Protein AF-0000000079470982 (afdb_homodimer)

pLDDT: mean 96.16, std 6.76, range [47.12, 98.94]

Organism: NCBI:txid2803784

Radius of gyration: 18.19 Å; Cα contacts (8 Å, |Δi|>4): 580; chains: 2; bounding box: 45×49×36 Å

Structure (mmCIF, N/CA/C/O backbone):
data_AF-0000000079470982-model_v1
#
loop_
_entity.id
_entity.type
_entity.pdbx_description
1 polymer 'Nuclear transport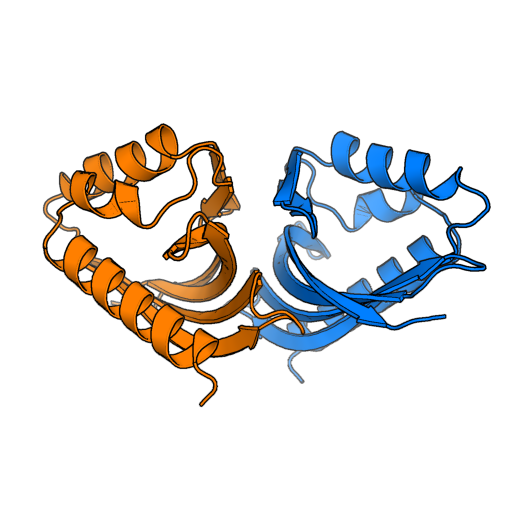 factor 2 family protein'
#
loop_
_atom_site.group_PDB
_atom_site.id
_atom_site.type_symbol
_atom_site.label_atom_id
_atom_site.label_alt_id
_atom_site.label_comp_id
_atom_site.label_asym_id
_atom_site.label_entity_id
_atom_site.label_seq_id
_atom_site.pdbx_PDB_ins_code
_atom_site.Cartn_x
_atom_site.Cartn_y
_atom_site.Cartn_z
_atom_site.occupancy
_atom_site.B_iso_or_equiv
_atom_site.auth_seq_id
_atom_site.auth_comp_id
_atom_site.auth_asym_id
_atom_site.auth_atom_id
_atom_site.pdbx_PDB_model_num
ATOM 1 N N . MET A 1 1 ? -12.242 -14.414 14.797 1 87.81 1 MET A N 1
ATOM 2 C CA . MET A 1 1 ? -12.164 -13.727 13.516 1 87.81 1 MET A CA 1
ATOM 3 C C . MET A 1 1 ? -13.516 -13.125 13.141 1 87.81 1 MET A C 1
ATOM 5 O O . MET A 1 1 ? -14.555 -13.758 13.32 1 87.81 1 MET A O 1
ATOM 9 N N . THR A 1 2 ? -13.531 -11.867 12.609 1 90.31 2 THR A N 1
ATOM 10 C CA . THR A 1 2 ? -14.758 -11.234 12.141 1 90.31 2 THR A CA 1
ATOM 11 C C . THR A 1 2 ? -15.211 -11.859 10.828 1 90.31 2 THR A C 1
ATOM 13 O O . THR A 1 2 ? -14.43 -12.508 10.133 1 90.31 2 THR A O 1
ATOM 16 N N . PRO A 1 3 ? -16.516 -11.742 10.523 1 93.56 3 PRO A N 1
ATOM 17 C CA . PRO A 1 3 ? -16.984 -12.242 9.227 1 93.56 3 PRO A CA 1
ATOM 18 C C . PRO A 1 3 ? -16.203 -11.672 8.055 1 93.56 3 PRO A C 1
ATOM 20 O O . PRO A 1 3 ? -15.891 -12.391 7.102 1 93.56 3 PRO A O 1
ATOM 23 N N . ALA A 1 4 ? -15.898 -10.414 8.109 1 95.62 4 ALA A N 1
ATOM 24 C CA . ALA A 1 4 ? -15.109 -9.781 7.051 1 95.62 4 ALA A CA 1
ATOM 25 C C . ALA A 1 4 ? -13.742 -10.445 6.922 1 95.62 4 ALA A C 1
ATOM 27 O O . ALA A 1 4 ? -13.289 -10.75 5.816 1 95.62 4 ALA A O 1
ATOM 28 N N . GLU A 1 5 ? -13.039 -10.625 8.055 1 96.44 5 GLU A N 1
ATOM 29 C CA . GLU A 1 5 ? -11.727 -11.258 8.047 1 96.44 5 GLU A CA 1
ATOM 30 C C . GLU A 1 5 ? -11.789 -12.648 7.43 1 96.44 5 GLU A C 1
ATOM 32 O O . GLU A 1 5 ? -10.953 -13.008 6.598 1 96.44 5 GLU A O 1
ATOM 37 N N . THR A 1 6 ? -12.781 -13.43 7.82 1 97.12 6 THR A N 1
ATOM 38 C CA . THR A 1 6 ? -12.938 -14.781 7.297 1 97.12 6 THR A CA 1
ATOM 39 C C . THR A 1 6 ? -13.141 -14.75 5.785 1 97.12 6 THR A C 1
ATOM 41 O O . THR A 1 6 ? -12.5 -15.508 5.051 1 97.12 6 THR A O 1
ATOM 44 N N . ALA A 1 7 ? -14.016 -13.906 5.352 1 97.81 7 ALA A N 1
ATOM 45 C CA . ALA A 1 7 ? -14.328 -13.812 3.928 1 97.81 7 ALA A CA 1
ATOM 46 C C . ALA A 1 7 ? -13.109 -13.383 3.121 1 97.81 7 ALA A C 1
ATOM 48 O O . ALA A 1 7 ? -12.836 -13.938 2.057 1 97.81 7 ALA A O 1
ATOM 49 N N . ILE A 1 8 ? -12.375 -12.422 3.596 1 98.5 8 ILE A N 1
ATOM 50 C CA . ILE A 1 8 ? -11.227 -11.867 2.885 1 98.5 8 ILE A CA 1
ATOM 51 C C . ILE A 1 8 ? -10.102 -12.898 2.836 1 98.5 8 ILE A C 1
ATOM 53 O O . ILE A 1 8 ? -9.461 -13.086 1.798 1 98.5 8 ILE A O 1
ATOM 57 N N . ARG A 1 9 ? -9.859 -13.594 3.93 1 98.56 9 ARG A N 1
ATOM 58 C CA . ARG A 1 9 ? -8.867 -14.664 3.93 1 98.56 9 ARG A CA 1
ATOM 59 C C . ARG A 1 9 ? -9.227 -15.742 2.918 1 98.56 9 ARG A C 1
ATOM 61 O O . ARG A 1 9 ? -8.352 -16.266 2.23 1 98.56 9 ARG A O 1
ATOM 68 N N . ALA A 1 10 ? -10.477 -16.062 2.834 1 98.5 10 ALA A N 1
ATOM 69 C CA . ALA A 1 10 ? -10.93 -17.062 1.868 1 98.5 10 ALA A CA 1
ATOM 70 C C . ALA A 1 10 ? -10.703 -16.578 0.437 1 98.5 10 ALA A C 1
ATOM 72 O O . ALA A 1 10 ? -10.258 -17.344 -0.419 1 98.5 10 ALA A O 1
ATOM 73 N N . ARG A 1 11 ? -11.031 -15.367 0.179 1 98.75 11 ARG A N 1
ATOM 74 C CA . ARG A 1 11 ? -10.844 -14.82 -1.163 1 98.75 11 ARG A CA 1
ATOM 75 C C . ARG A 1 11 ? -9.359 -14.758 -1.526 1 98.75 11 ARG A C 1
ATOM 77 O O . ARG A 1 11 ? -8.984 -15.07 -2.658 1 98.75 11 ARG A O 1
ATOM 84 N N . ARG A 1 12 ? -8.547 -14.375 -0.574 1 98.88 12 ARG A N 1
ATOM 85 C CA . ARG A 1 12 ? -7.105 -14.367 -0.818 1 98.88 12 ARG A CA 1
ATOM 86 C C . ARG A 1 12 ? -6.602 -15.773 -1.133 1 98.88 12 ARG A C 1
ATOM 88 O O . ARG A 1 12 ? -5.797 -15.961 -2.047 1 98.88 12 ARG A O 1
ATOM 95 N N . LYS A 1 13 ? -7.051 -16.734 -0.352 1 98.69 13 LYS A N 1
ATOM 96 C CA . LYS A 1 13 ? -6.68 -18.109 -0.619 1 98.69 13 LYS A CA 1
ATOM 97 C C . LYS A 1 13 ? -7.07 -18.516 -2.037 1 98.69 13 LYS A C 1
ATOM 99 O O . LYS A 1 13 ? -6.305 -19.203 -2.727 1 98.69 13 LYS A O 1
ATOM 104 N N . LEU A 1 14 ? -8.219 -18.109 -2.459 1 98.75 14 LEU A N 1
ATOM 105 C CA . LEU A 1 14 ? -8.703 -18.453 -3.789 1 98.75 14 LEU A CA 1
ATOM 106 C C . LEU A 1 14 ? -7.863 -17.781 -4.867 1 98.75 14 LEU A C 1
ATOM 108 O O . LEU A 1 14 ? -7.52 -18.406 -5.875 1 98.75 14 LEU A O 1
ATOM 112 N N . THR A 1 15 ? -7.531 -16.516 -4.707 1 98.88 15 THR A N 1
ATOM 113 C CA . THR A 1 15 ? -6.703 -15.852 -5.707 1 98.88 15 THR A CA 1
ATOM 114 C C . THR A 1 15 ? -5.316 -16.484 -5.77 1 98.88 15 THR A C 1
ATOM 116 O O . THR A 1 15 ? -4.727 -16.609 -6.848 1 98.88 15 THR A O 1
ATOM 119 N N . ASN A 1 16 ? -4.77 -16.906 -4.617 1 98.88 16 ASN A N 1
ATOM 120 C CA . ASN A 1 16 ? -3.523 -17.656 -4.617 1 98.88 16 ASN A CA 1
ATOM 121 C C . ASN A 1 16 ? -3.643 -18.922 -5.465 1 98.88 16 ASN A C 1
ATOM 123 O O . ASN A 1 16 ? -2.748 -19.234 -6.258 1 98.88 16 ASN A O 1
ATOM 127 N N . LYS A 1 17 ? -4.727 -19.641 -5.285 1 98.88 17 LYS A N 1
ATOM 128 C CA . LYS A 1 17 ? -4.949 -20.875 -6.027 1 98.88 17 LYS A CA 1
ATOM 129 C C . LYS A 1 17 ? -5.043 -20.609 -7.527 1 98.88 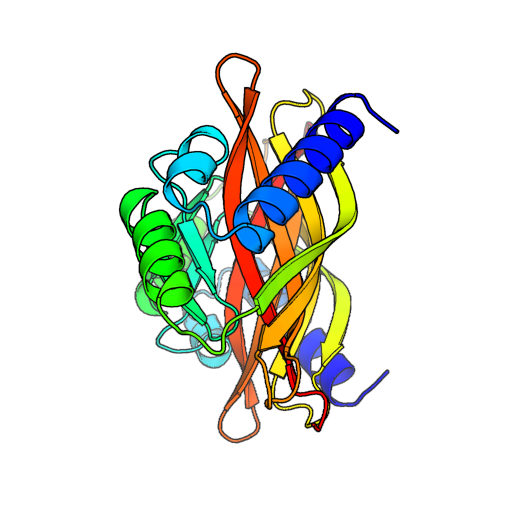17 LYS A C 1
ATOM 131 O O . LYS A 1 17 ? -4.469 -21.344 -8.328 1 98.88 17 LYS A O 1
ATOM 136 N N . LEU A 1 18 ? -5.793 -19.562 -7.906 1 98.88 18 LEU A N 1
ATOM 137 C CA . LEU A 1 18 ? -5.957 -19.219 -9.312 1 98.88 18 LEU A CA 1
ATOM 138 C C . LEU A 1 18 ? -4.621 -18.828 -9.93 1 98.88 18 LEU A C 1
ATOM 140 O O . LEU A 1 18 ? -4.355 -19.125 -11.102 1 98.88 18 LEU A O 1
ATOM 144 N N . ILE A 1 19 ? -3.752 -18.172 -9.219 1 98.81 19 ILE A N 1
ATOM 145 C CA . ILE A 1 19 ? -2.432 -17.766 -9.703 1 98.81 19 ILE A CA 1
ATOM 146 C C . ILE A 1 19 ? -1.547 -19 -9.852 1 98.81 19 ILE A C 1
ATOM 148 O O . ILE A 1 19 ? -0.83 -19.141 -10.844 1 98.81 19 ILE A O 1
ATOM 152 N N . ALA A 1 20 ? -1.603 -19.891 -8.891 1 98.5 20 ALA A N 1
ATOM 153 C CA . ALA A 1 20 ? -0.821 -21.109 -8.945 1 98.5 20 ALA A CA 1
ATOM 154 C C . ALA A 1 20 ? -1.203 -21.953 -10.164 1 98.5 20 ALA A C 1
ATOM 156 O O . ALA A 1 20 ? -0.36 -22.641 -10.742 1 98.5 20 ALA A O 1
ATOM 157 N N . SER A 1 21 ? -2.471 -21.859 -10.539 1 98.38 21 SER A N 1
ATOM 158 C CA . SER A 1 21 ? -2.957 -22.609 -11.688 1 98.38 21 SER A CA 1
ATOM 159 C C . SER A 1 21 ? -2.844 -21.797 -12.969 1 98.38 21 SER A C 1
ATOM 161 O O . SER A 1 21 ? -3.254 -22.25 -14.039 1 98.38 21 SER A O 1
ATOM 163 N N . HIS A 1 22 ? -2.354 -20.609 -12.883 1 98.56 22 HIS A N 1
ATOM 164 C CA . HIS A 1 22 ? -2.092 -19.703 -14 1 98.56 22 HIS A CA 1
ATOM 165 C C . HIS A 1 22 ? -3.377 -19.375 -14.75 1 98.56 22 HIS A C 1
ATOM 167 O O . HIS A 1 22 ? -3.41 -19.406 -15.984 1 98.56 22 HIS A O 1
ATOM 173 N N . GLU A 1 23 ? -4.453 -19.094 -14 1 98.38 23 GLU A N 1
ATOM 174 C CA . GLU A 1 23 ? -5.766 -18.75 -14.539 1 98.38 23 GLU A CA 1
ATOM 175 C C . GLU A 1 23 ? -6.051 -17.25 -14.398 1 98.38 23 GLU A C 1
ATOM 177 O O . GLU A 1 23 ? -6.977 -16.859 -13.695 1 98.38 23 GLU A O 1
ATOM 182 N N . ALA A 1 24 ? -5.406 -16.469 -15.242 1 98.5 24 ALA A N 1
ATOM 183 C CA . ALA A 1 24 ? -5.418 -15.016 -15.109 1 98.5 24 ALA A CA 1
ATOM 184 C C . ALA A 1 24 ? -6.836 -14.461 -15.258 1 98.5 24 ALA A C 1
ATOM 186 O O . ALA A 1 24 ? -7.266 -13.633 -14.453 1 98.5 24 ALA A O 1
ATOM 187 N N . ALA A 1 25 ? -7.594 -14.922 -16.203 1 98.38 25 ALA A N 1
ATOM 188 C CA . ALA A 1 25 ? -8.922 -14.398 -16.5 1 98.38 25 ALA A CA 1
ATOM 189 C C . ALA A 1 25 ? -9.875 -14.617 -15.328 1 98.38 25 ALA A C 1
ATOM 191 O O . ALA A 1 25 ? -10.781 -13.82 -15.102 1 98.38 25 ALA A O 1
ATOM 192 N N . ARG A 1 26 ? -9.664 -15.617 -14.562 1 98.69 26 ARG A N 1
ATOM 193 C CA . ARG A 1 26 ? -10.555 -15.984 -13.461 1 98.69 26 ARG A CA 1
ATOM 194 C C . ARG A 1 26 ? -10.312 -15.102 -12.242 1 98.69 26 ARG A C 1
ATOM 196 O O . ARG A 1 26 ? -11.062 -15.164 -11.266 1 98.69 26 ARG A O 1
ATOM 203 N N . LEU A 1 27 ? -9.32 -14.289 -12.328 1 98.81 27 LEU A N 1
ATOM 204 C CA . LEU A 1 27 ? -9.055 -13.359 -11.242 1 98.81 27 LEU A CA 1
ATOM 205 C C . LEU A 1 27 ? -10.008 -12.164 -11.297 1 98.81 27 LEU A C 1
ATOM 207 O O . LEU A 1 27 ? -10.156 -11.43 -10.32 1 98.81 27 LEU A O 1
ATOM 211 N N . ARG A 1 28 ? -10.633 -11.969 -12.414 1 98.75 28 ARG A N 1
ATOM 212 C CA . ARG A 1 28 ? -11.391 -10.75 -12.695 1 98.75 28 ARG A CA 1
ATOM 213 C C . ARG A 1 28 ? -12.414 -10.484 -11.602 1 98.75 28 ARG A C 1
ATOM 215 O O . ARG A 1 28 ? -12.516 -9.359 -11.102 1 98.75 28 ARG A O 1
ATOM 222 N N . PRO A 1 29 ? -13.188 -11.492 -11.078 1 98.25 29 PRO A N 1
ATOM 223 C CA . PRO A 1 29 ? -14.234 -11.211 -10.086 1 98.25 29 PRO A CA 1
ATOM 224 C C . PRO A 1 29 ? -13.664 -10.766 -8.742 1 98.25 29 PRO A C 1
ATOM 226 O O . PRO A 1 29 ? -14.414 -10.305 -7.875 1 98.25 29 PRO A O 1
ATOM 229 N N . PHE A 1 30 ? -12.438 -10.875 -8.555 1 98.75 30 PHE A N 1
ATOM 230 C CA . PHE A 1 30 ? -11.812 -10.547 -7.273 1 98.75 30 PHE A CA 1
ATOM 231 C C . PHE A 1 30 ? -11.234 -9.133 -7.301 1 98.75 30 PHE A C 1
ATOM 233 O O . PHE A 1 30 ? -10.805 -8.617 -6.266 1 98.75 30 PHE A O 1
ATOM 240 N N . LEU A 1 31 ? -11.211 -8.5 -8.477 1 98.81 31 LEU A N 1
ATOM 241 C CA . LEU A 1 31 ? -10.555 -7.215 -8.68 1 98.81 31 LEU A CA 1
ATOM 242 C C . LEU A 1 31 ? -11.562 -6.137 -9.055 1 98.81 31 LEU A C 1
ATOM 244 O O . LEU A 1 31 ? -12.414 -6.348 -9.922 1 98.81 31 LEU A O 1
ATOM 248 N N . ALA A 1 32 ? -11.516 -5.004 -8.344 1 98.62 32 ALA A N 1
ATOM 249 C CA . ALA A 1 32 ? -12.328 -3.865 -8.773 1 98.62 32 ALA A CA 1
ATOM 250 C C . ALA A 1 32 ? -11.953 -3.418 -10.18 1 98.62 32 ALA A C 1
ATOM 252 O O . ALA A 1 32 ? -10.781 -3.439 -10.555 1 98.62 32 ALA A O 1
ATOM 253 N N . PRO A 1 33 ? -12.938 -2.91 -10.992 1 98.12 33 PRO A N 1
ATOM 254 C CA . PRO A 1 33 ? -12.633 -2.479 -12.359 1 98.12 33 PRO A CA 1
ATOM 255 C C . PRO A 1 33 ? -11.586 -1.369 -12.406 1 98.12 33 PRO A C 1
ATOM 257 O O . PRO A 1 33 ? -10.805 -1.296 -13.359 1 98.12 33 PRO A O 1
ATOM 260 N N . ASP A 1 34 ? -11.555 -0.529 -11.414 1 98.25 34 ASP A N 1
ATOM 261 C CA . ASP A 1 34 ? -10.641 0.608 -11.383 1 98.25 34 ASP A CA 1
ATOM 262 C C . ASP A 1 34 ? -9.492 0.363 -10.398 1 98.25 34 ASP A C 1
ATOM 264 O O . ASP A 1 34 ? -8.969 1.305 -9.812 1 98.25 34 ASP A O 1
ATOM 268 N N . ILE A 1 35 ? -9.109 -0.847 -10.133 1 98.75 35 ILE A N 1
ATOM 269 C CA . ILE A 1 35 ? -8.047 -1.222 -9.203 1 98.75 35 ILE A CA 1
ATOM 270 C C . ILE A 1 35 ? -6.77 -0.462 -9.547 1 98.75 35 ILE A C 1
ATOM 272 O O . ILE A 1 35 ? -6.449 -0.272 -10.719 1 98.75 35 ILE A O 1
ATOM 276 N N . ASN A 1 36 ? -6.055 0.005 -8.562 1 98.88 36 ASN A N 1
ATOM 277 C CA . ASN A 1 36 ? -4.676 0.473 -8.648 1 98.88 36 ASN A CA 1
ATOM 278 C C . ASN A 1 36 ? -3.717 -0.475 -7.938 1 98.88 36 ASN A C 1
ATOM 280 O O . ASN A 1 36 ? -3.916 -0.804 -6.766 1 98.88 36 ASN A O 1
ATOM 284 N N . LEU A 1 37 ? -2.756 -0.926 -8.633 1 98.88 37 LEU A N 1
ATOM 285 C CA . LEU A 1 37 ? -1.788 -1.854 -8.062 1 98.88 37 LEU A CA 1
ATOM 286 C C . LEU A 1 37 ? -0.362 -1.362 -8.289 1 98.88 37 LEU A C 1
ATOM 288 O O . LEU A 1 37 ? 0.012 -1.027 -9.414 1 98.88 37 LEU A O 1
ATOM 292 N N . ILE A 1 38 ? 0.399 -1.253 -7.227 1 98.94 38 ILE A N 1
ATOM 293 C CA . ILE A 1 38 ? 1.829 -0.968 -7.285 1 98.94 38 ILE A CA 1
ATOM 294 C C . ILE A 1 38 ? 2.621 -2.238 -6.988 1 98.94 38 ILE A C 1
ATOM 296 O O . ILE A 1 38 ? 2.518 -2.803 -5.895 1 98.94 38 ILE A O 1
ATOM 300 N N . ALA A 1 39 ? 3.4 -2.637 -7.949 1 98.25 39 ALA A N 1
ATOM 301 C CA . ALA A 1 39 ? 4.121 -3.902 -7.848 1 98.25 39 ALA A CA 1
ATOM 302 C C . ALA A 1 39 ? 5.379 -3.75 -6.996 1 98.25 39 ALA A C 1
ATOM 304 O O . ALA A 1 39 ? 5.707 -2.646 -6.555 1 98.25 39 ALA A O 1
ATOM 305 N N . GLY A 1 40 ? 6.027 -4.859 -6.723 1 96.88 40 GLY A N 1
ATOM 306 C CA . GLY A 1 40 ? 7.148 -4.934 -5.801 1 96.88 40 GLY A CA 1
ATOM 307 C C . GLY A 1 40 ? 8.305 -4.031 -6.191 1 96.88 40 GLY A C 1
ATOM 308 O O . GLY A 1 40 ? 9.062 -3.574 -5.336 1 96.88 40 GLY A O 1
ATOM 309 N N . ASP A 1 41 ? 8.391 -3.807 -7.488 1 94.62 41 ASP A N 1
ATOM 310 C CA . ASP A 1 41 ? 9.492 -2.992 -7.988 1 94.62 41 ASP A CA 1
ATOM 311 C C . ASP A 1 41 ? 9.07 -1.533 -8.148 1 94.62 41 ASP A C 1
ATOM 313 O O . ASP A 1 41 ? 9.836 -0.715 -8.672 1 94.62 41 ASP A O 1
ATOM 317 N N . GLY A 1 42 ? 7.898 -1.252 -7.781 1 96.56 42 GLY A N 1
ATOM 318 C CA . GLY A 1 42 ? 7.43 0.124 -7.828 1 96.56 42 GLY A CA 1
ATOM 319 C C . GLY A 1 42 ? 6.629 0.439 -9.078 1 96.56 42 GLY A C 1
ATOM 320 O O . GLY A 1 42 ? 6.086 1.538 -9.211 1 96.56 42 GLY A O 1
ATOM 321 N N . SER A 1 43 ? 6.535 -0.493 -10.008 1 97.44 43 SER A N 1
ATOM 322 C CA . SER A 1 43 ? 5.766 -0.234 -11.219 1 97.44 43 SER A CA 1
ATOM 323 C C . SER A 1 43 ? 4.273 -0.152 -10.922 1 97.44 43 SER A C 1
ATOM 325 O O . SER A 1 43 ? 3.783 -0.805 -10 1 97.44 43 SER A O 1
ATOM 327 N N . LEU A 1 44 ? 3.621 0.631 -11.734 1 98.62 44 LEU A N 1
ATOM 328 C CA . LEU A 1 44 ? 2.209 0.924 -11.516 1 98.62 44 LEU A CA 1
ATOM 329 C C . LEU A 1 44 ? 1.345 0.244 -12.578 1 98.62 44 LEU A C 1
ATOM 331 O O . LEU A 1 44 ? 1.684 0.256 -13.758 1 98.62 44 LEU A O 1
ATOM 335 N N . MET A 1 45 ? 0.278 -0.425 -12.141 1 98.81 45 MET A N 1
ATOM 336 C CA . MET A 1 45 ? -0.792 -0.935 -12.992 1 98.81 45 MET A CA 1
ATOM 337 C C . MET A 1 45 ? -2.123 -0.278 -12.641 1 98.81 45 MET A C 1
ATOM 339 O O . MET A 1 45 ? -2.543 -0.289 -11.484 1 98.81 45 MET A O 1
ATOM 343 N N . VAL A 1 46 ? -2.754 0.215 -13.695 1 98.75 46 VAL A N 1
ATOM 344 C CA . VAL A 1 46 ? -4.012 0.925 -13.492 1 98.75 46 VAL A CA 1
ATOM 345 C C . VAL A 1 46 ? -5.141 0.19 -14.203 1 98.75 46 VAL A C 1
ATOM 347 O O . VAL A 1 46 ? -5.086 -0.018 -15.422 1 98.75 46 VAL A O 1
ATOM 350 N N . GLY A 1 47 ? -6.141 -0.191 -13.461 1 98.75 47 GLY A N 1
ATOM 351 C CA . GLY A 1 47 ? -7.309 -0.838 -14.039 1 98.75 47 GLY A CA 1
ATOM 352 C C . GLY A 1 47 ? -7.168 -2.346 -14.141 1 98.75 47 GLY A C 1
ATOM 353 O O . GLY A 1 47 ? -6.055 -2.863 -14.266 1 98.75 47 GLY A O 1
ATOM 354 N N . VAL A 1 48 ? -8.32 -2.994 -14.156 1 98.75 48 VAL A N 1
ATOM 355 C CA . VAL A 1 48 ? -8.375 -4.449 -14.07 1 98.75 48 VAL A CA 1
ATOM 356 C C . VAL A 1 48 ? -7.738 -5.066 -15.312 1 98.75 48 VAL A C 1
ATOM 358 O O . VAL A 1 48 ? -7.082 -6.109 -15.234 1 98.75 48 VAL A O 1
ATOM 361 N N . GLU A 1 49 ? -7.898 -4.469 -16.484 1 98.81 49 GLU A N 1
ATOM 362 C CA . GLU A 1 49 ? -7.316 -5.023 -17.703 1 98.81 49 GLU A CA 1
ATOM 363 C C . GLU A 1 49 ? -5.793 -5.035 -17.641 1 98.81 49 GLU A C 1
ATOM 365 O O . GLU A 1 49 ? -5.152 -5.977 -18.109 1 98.81 49 GLU A O 1
ATOM 370 N N . SER A 1 50 ? -5.242 -3.977 -17.047 1 98.81 50 SER A N 1
ATOM 371 C CA . SER A 1 50 ? -3.795 -3.902 -16.875 1 98.81 50 SER A CA 1
ATOM 372 C C . SER A 1 50 ? -3.285 -5.008 -15.961 1 98.81 50 SER A C 1
ATOM 374 O O . SER A 1 50 ? -2.289 -5.668 -16.266 1 98.81 50 SER A O 1
ATOM 376 N N . VAL A 1 51 ? -3.963 -5.266 -14.828 1 98.81 51 VAL A N 1
ATOM 377 C CA . VAL A 1 51 ? -3.561 -6.27 -13.852 1 98.81 51 VAL A CA 1
ATOM 378 C C . VAL A 1 51 ? -3.695 -7.664 -14.453 1 98.81 51 VAL A C 1
ATOM 380 O O . VAL A 1 51 ? -2.76 -8.469 -14.398 1 98.81 51 VAL A O 1
ATOM 383 N N . LEU A 1 52 ? -4.867 -7.891 -15.109 1 98.81 52 LEU A N 1
ATOM 384 C CA . LEU A 1 52 ? -5.078 -9.188 -15.727 1 98.81 52 LEU A CA 1
ATOM 385 C C . LEU A 1 52 ? -4.07 -9.43 -16.844 1 98.81 52 LEU A C 1
ATOM 387 O O . LEU A 1 52 ? -3.564 -10.539 -17 1 98.81 52 LEU A O 1
ATOM 391 N N . GLY A 1 53 ? -3.82 -8.414 -17.625 1 98.69 53 GLY A N 1
ATOM 392 C CA . GLY A 1 53 ? -2.822 -8.523 -18.672 1 98.69 53 GLY A CA 1
ATOM 393 C C . GLY A 1 53 ? -1.437 -8.852 -18.141 1 98.69 53 GLY A C 1
ATOM 394 O O . GLY A 1 53 ? -0.707 -9.633 -18.75 1 98.69 53 GLY A O 1
ATOM 395 N N . ALA A 1 54 ? -1.043 -8.266 -17.078 1 98.38 54 ALA A N 1
ATOM 396 C CA . ALA A 1 54 ? 0.256 -8.531 -16.469 1 98.38 54 ALA A CA 1
ATOM 397 C C . ALA A 1 54 ? 0.362 -9.984 -16.016 1 98.38 54 ALA A C 1
ATOM 399 O O . ALA A 1 54 ? 1.389 -10.633 -16.219 1 98.38 54 ALA A O 1
ATOM 400 N N . PHE A 1 55 ? -0.688 -10.484 -15.336 1 98.56 55 PHE A N 1
ATOM 401 C CA . PHE A 1 55 ? -0.7 -11.883 -14.93 1 98.56 55 PHE A CA 1
ATOM 402 C C . PHE A 1 55 ? -0.618 -12.797 -16.141 1 98.56 55 PHE A C 1
ATOM 404 O O . PHE A 1 55 ? 0.163 -13.75 -16.156 1 98.56 55 PHE A O 1
ATOM 411 N N . ASP A 1 56 ? -1.426 -12.484 -17.156 1 98.38 56 ASP A N 1
ATOM 412 C CA . ASP A 1 56 ? -1.439 -13.297 -18.359 1 98.38 56 ASP A CA 1
ATOM 413 C C . ASP A 1 56 ? -0.05 -13.375 -18.984 1 98.38 56 ASP A C 1
ATOM 415 O O . ASP A 1 56 ? 0.409 -14.453 -19.375 1 98.38 56 ASP A O 1
ATOM 419 N N . SER A 1 57 ? 0.571 -12.266 -19.125 1 97.94 57 SER A N 1
ATOM 420 C CA . SER A 1 57 ? 1.923 -12.203 -19.672 1 97.94 57 SER A CA 1
ATOM 421 C C . SER A 1 57 ? 2.906 -12.992 -18.812 1 97.94 57 SER A C 1
ATOM 423 O O . SER A 1 57 ? 3.746 -13.727 -19.328 1 97.94 57 SER A O 1
ATOM 425 N N . GLN A 1 58 ? 2.844 -12.836 -17.516 1 97.31 58 GLN A N 1
ATOM 426 C CA . GLN A 1 58 ? 3.719 -13.547 -16.594 1 97.31 58 GLN A CA 1
ATOM 427 C C . GLN A 1 58 ? 3.527 -15.055 -16.703 1 97.31 58 GLN A C 1
ATOM 429 O O . GLN A 1 58 ? 4.496 -15.812 -16.641 1 97.31 58 GLN A O 1
ATOM 434 N N . PHE A 1 59 ? 2.326 -15.477 -16.891 1 97.94 59 PHE A N 1
ATOM 435 C CA . PHE A 1 59 ? 1.995 -16.906 -16.891 1 97.94 59 PHE A CA 1
ATOM 436 C C . PHE A 1 59 ? 2.5 -17.578 -18.172 1 97.94 59 PHE A C 1
ATOM 438 O O . PHE A 1 59 ? 2.574 -18.797 -18.234 1 97.94 59 PHE A O 1
ATOM 445 N N . ARG A 1 60 ? 2.896 -16.781 -19.109 1 97.06 60 ARG A N 1
ATOM 446 C CA . ARG A 1 60 ? 3.465 -17.328 -20.344 1 97.06 60 ARG A CA 1
ATOM 447 C C . ARG A 1 60 ? 4.945 -17.641 -20.172 1 97.06 60 ARG A C 1
ATOM 449 O O . ARG A 1 60 ? 5.535 -18.344 -20.984 1 97.06 60 ARG A O 1
ATOM 456 N N . ASP A 1 61 ? 5.527 -17.094 -19.156 1 95.81 61 ASP A N 1
ATOM 457 C CA . ASP A 1 61 ? 6.898 -17.438 -18.812 1 95.81 61 ASP A CA 1
ATOM 458 C C . ASP A 1 61 ? 6.973 -18.875 -18.266 1 95.81 61 ASP A C 1
ATOM 460 O O . ASP A 1 61 ? 6.438 -19.156 -17.188 1 95.81 61 ASP A O 1
ATOM 464 N N . PRO A 1 62 ? 7.66 -19.719 -18.859 1 95.69 62 PRO A N 1
ATOM 465 C CA . PRO A 1 62 ? 7.691 -21.109 -18.422 1 95.69 62 PRO A CA 1
ATOM 466 C C . PRO A 1 62 ? 8.422 -21.297 -17.094 1 95.69 62 PRO A C 1
ATOM 468 O O . PRO A 1 62 ? 8.258 -22.328 -16.422 1 95.69 62 PRO A O 1
ATOM 471 N N . SER A 1 63 ? 9.219 -20.359 -16.781 1 96.81 63 SER A N 1
ATOM 472 C CA . SER A 1 63 ? 9.961 -20.484 -15.531 1 96.81 63 SER A CA 1
ATOM 473 C C . SER A 1 63 ? 9.141 -20 -14.344 1 96.81 63 SER A C 1
ATOM 475 O O . SER A 1 63 ? 9.477 -20.297 -13.195 1 96.81 63 SER A O 1
ATOM 477 N N . PHE A 1 64 ? 8.109 -19.266 -14.617 1 97.88 64 PHE A N 1
ATOM 478 C CA . PHE A 1 64 ? 7.305 -18.734 -13.523 1 97.88 64 PHE A CA 1
ATOM 479 C C . PHE A 1 64 ? 6.492 -19.828 -12.859 1 97.88 64 PHE A C 1
ATOM 481 O O . PHE A 1 64 ? 5.867 -20.641 -13.547 1 97.88 64 PHE A O 1
ATOM 488 N N . VAL A 1 65 ? 6.441 -19.844 -11.492 1 97.88 65 VAL A N 1
ATOM 489 C CA . VAL A 1 65 ? 5.688 -20.844 -10.75 1 97.88 65 VAL A CA 1
ATOM 490 C C . VAL A 1 65 ? 4.449 -20.219 -10.125 1 97.88 65 VAL A C 1
ATOM 492 O O . VAL A 1 65 ? 3.32 -20.562 -10.477 1 97.88 65 VAL A O 1
ATOM 495 N N . THR A 1 66 ? 4.676 -19.234 -9.18 1 98.38 66 THR A N 1
ATOM 496 C CA . THR A 1 66 ? 3.506 -18.672 -8.508 1 98.38 66 THR A CA 1
ATOM 497 C C . THR A 1 66 ? 3.887 -17.453 -7.688 1 98.38 66 THR A C 1
ATOM 499 O O . THR A 1 66 ? 5.07 -17.188 -7.457 1 98.38 66 THR A O 1
ATOM 502 N N . TYR A 1 67 ? 2.908 -16.688 -7.387 1 98.38 67 TYR A N 1
ATOM 503 C CA . TYR A 1 67 ? 2.9 -15.781 -6.242 1 98.38 67 TYR A CA 1
ATOM 504 C C . TYR A 1 67 ? 2.07 -16.359 -5.102 1 98.38 67 TYR A C 1
ATOM 506 O O . TYR A 1 67 ? 0.964 -16.859 -5.32 1 98.38 67 TYR A O 1
ATOM 514 N N . LEU A 1 68 ? 2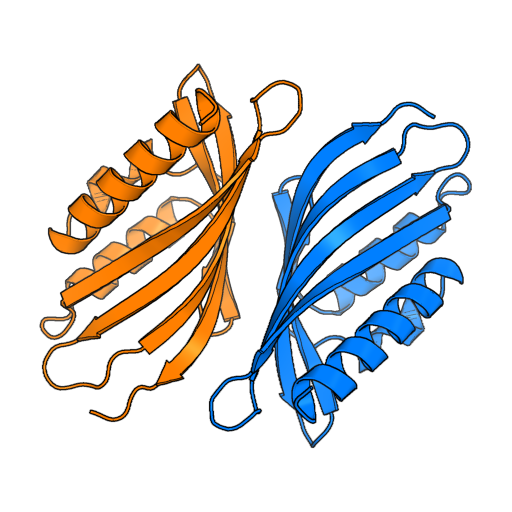.604 -16.234 -3.938 1 98.69 68 LEU A N 1
ATOM 515 C CA . LEU A 1 68 ? 1.857 -16.656 -2.754 1 98.69 68 LEU A CA 1
ATOM 516 C C . LEU A 1 68 ? 1.798 -15.523 -1.729 1 98.69 68 LEU A C 1
ATOM 518 O O . LEU A 1 68 ? 2.832 -15.078 -1.226 1 98.69 68 LEU A O 1
ATOM 522 N N . ARG A 1 69 ? 0.605 -15.039 -1.525 1 98.81 69 ARG A N 1
ATOM 523 C CA . ARG A 1 69 ? 0.394 -14.094 -0.431 1 98.81 69 ARG A CA 1
ATOM 524 C C . ARG A 1 69 ? -0.025 -14.82 0.843 1 98.81 69 ARG A C 1
ATOM 526 O O . ARG A 1 69 ? -0.898 -15.688 0.81 1 98.81 69 ARG A O 1
ATOM 533 N N . THR A 1 70 ? 0.583 -14.523 1.93 1 98.75 70 THR A N 1
ATOM 534 C CA . THR A 1 70 ? 0.218 -15.016 3.256 1 98.75 70 THR A CA 1
ATOM 535 C C . THR A 1 70 ? -0.327 -13.875 4.117 1 98.75 70 THR A C 1
ATOM 537 O O . THR A 1 70 ? 0.415 -12.969 4.496 1 98.75 70 THR A O 1
ATOM 540 N N . THR A 1 71 ? -1.588 -14.008 4.445 1 98.75 71 THR A N 1
ATOM 541 C CA . THR A 1 71 ? -2.256 -12.977 5.227 1 98.75 71 THR A CA 1
ATOM 542 C C . THR A 1 71 ? -1.793 -13.016 6.68 1 98.75 71 THR A C 1
ATOM 544 O O . THR A 1 71 ? -1.864 -14.055 7.332 1 98.75 71 THR A O 1
ATOM 547 N N . GLU A 1 72 ? -1.329 -11.875 7.168 1 98 72 GLU A N 1
ATOM 548 C CA . GLU A 1 72 ? -0.96 -11.75 8.578 1 98 72 GLU A CA 1
ATOM 549 C C . GLU A 1 72 ? -2.078 -11.102 9.383 1 98 72 GLU A C 1
ATOM 551 O O . GLU A 1 72 ? -2.311 -11.469 10.539 1 98 72 GLU A O 1
ATOM 556 N N . SER A 1 73 ? -2.752 -10.133 8.82 1 97.5 73 SER A N 1
ATOM 557 C CA . SER A 1 73 ? -3.844 -9.453 9.508 1 97.5 73 SER A CA 1
ATOM 558 C C . SER A 1 73 ? -4.867 -8.906 8.516 1 97.5 73 SER A C 1
ATOM 560 O O . SER A 1 73 ? -4.539 -8.641 7.359 1 97.5 73 SER A O 1
ATOM 562 N N . VAL A 1 74 ? -6.102 -8.859 8.977 1 98.38 74 VAL A N 1
ATOM 563 C CA . VAL A 1 74 ? -7.199 -8.18 8.289 1 98.38 74 VAL A CA 1
ATOM 564 C C . VAL A 1 74 ? -7.902 -7.234 9.258 1 98.38 74 VAL A C 1
ATOM 566 O O . VAL A 1 74 ? -8.359 -7.652 10.328 1 98.38 74 VAL A O 1
ATOM 569 N N . ARG A 1 75 ? -7.945 -5.984 8.867 1 96.88 75 ARG A N 1
ATOM 570 C CA . ARG A 1 75 ? -8.609 -4.973 9.688 1 96.88 75 ARG A CA 1
ATOM 571 C C . ARG A 1 75 ? -9.789 -4.355 8.938 1 96.88 75 ARG A C 1
ATOM 573 O O . ARG A 1 75 ? -9.602 -3.549 8.023 1 96.88 75 ARG A O 1
ATOM 580 N N . PRO A 1 76 ? -10.969 -4.723 9.328 1 96.19 76 PRO A N 1
ATOM 581 C CA . PRO A 1 76 ? -12.148 -4.109 8.719 1 96.19 76 PRO A CA 1
ATOM 582 C C . PRO A 1 76 ? -12.5 -2.758 9.336 1 96.19 76 PRO A C 1
ATOM 584 O O . PRO A 1 76 ? -12.078 -2.459 10.453 1 96.19 76 PRO A O 1
ATOM 587 N N . ASP A 1 77 ? -13.125 -1.91 8.516 1 94 77 ASP A N 1
ATOM 588 C CA . ASP A 1 77 ? -13.719 -0.719 9.117 1 94 77 ASP A CA 1
ATOM 589 C C . ASP A 1 77 ? -14.945 -1.078 9.953 1 94 77 ASP A C 1
ATOM 591 O O . ASP A 1 77 ? -15.312 -2.25 10.055 1 94 77 ASP A O 1
ATOM 595 N N . GLN A 1 78 ? -15.516 -0.047 10.602 1 88.06 78 GLN A N 1
ATOM 596 C CA . GLN A 1 78 ? -16.594 -0.262 11.547 1 88.06 78 GLN A CA 1
ATOM 597 C C . GLN A 1 78 ? -17.812 -0.905 10.875 1 88.06 78 GLN A C 1
ATOM 599 O O . GLN A 1 78 ? -18.516 -1.718 11.477 1 88.06 78 GLN A O 1
ATOM 604 N N . ASP A 1 79 ? -18.062 -0.583 9.609 1 88.44 79 ASP A N 1
ATOM 605 C CA . ASP A 1 79 ? -19.234 -1.06 8.898 1 88.44 79 ASP A CA 1
ATOM 606 C C . ASP A 1 79 ? -18.922 -2.322 8.094 1 88.44 79 ASP A C 1
ATOM 608 O O . ASP A 1 79 ? -19.781 -2.846 7.387 1 88.44 79 ASP A O 1
ATOM 612 N N . GLU A 1 80 ? -17.672 -2.777 8.188 1 91.06 80 GLU A N 1
ATOM 613 C CA . GLU A 1 80 ? -17.203 -3.951 7.449 1 91.06 80 GLU A CA 1
ATOM 614 C C . GLU A 1 80 ? -17.516 -3.828 5.961 1 91.06 80 GLU A C 1
ATOM 616 O O . GLU A 1 80 ? -17.984 -4.781 5.336 1 91.06 80 GLU A O 1
ATOM 621 N N . ALA A 1 81 ? -17.406 -2.621 5.496 1 93.94 81 ALA A N 1
ATOM 622 C CA . ALA A 1 81 ? -17.594 -2.346 4.074 1 93.94 81 ALA A CA 1
ATOM 623 C C . ALA A 1 81 ? -16.25 -2.168 3.373 1 93.94 81 ALA A C 1
ATOM 625 O O . ALA A 1 81 ? -16.172 -2.201 2.143 1 93.94 81 ALA A O 1
ATOM 626 N N . ARG A 1 82 ? -15.227 -1.95 4.141 1 96.69 82 ARG A N 1
ATOM 627 C CA . ARG A 1 82 ? -13.844 -1.837 3.707 1 96.69 82 ARG A CA 1
ATOM 628 C C . ARG A 1 82 ? -12.906 -2.568 4.664 1 96.69 82 ARG A C 1
ATOM 630 O O . ARG A 1 82 ? -13.258 -2.805 5.824 1 96.69 82 ARG A O 1
ATOM 637 N N . ALA A 1 83 ? -11.781 -2.965 4.191 1 98 83 ALA A N 1
ATOM 638 C CA . ALA A 1 83 ? -10.828 -3.643 5.059 1 98 83 ALA A CA 1
ATOM 639 C C . ALA A 1 83 ? -9.406 -3.535 4.496 1 98 83 ALA A C 1
ATOM 641 O O . ALA A 1 83 ? -9.219 -3.41 3.285 1 98 83 ALA A O 1
ATOM 642 N N . ALA A 1 84 ? -8.508 -3.557 5.379 1 98.62 84 ALA A N 1
ATOM 643 C CA . ALA A 1 84 ? -7.09 -3.625 5.035 1 98.62 84 ALA A CA 1
ATOM 644 C C . ALA A 1 84 ? -6.516 -5.004 5.348 1 98.62 84 ALA A C 1
ATOM 646 O O . ALA A 1 84 ? -6.664 -5.508 6.461 1 98.62 84 ALA A O 1
ATOM 647 N N . GLU A 1 85 ? -5.883 -5.602 4.359 1 98.88 85 GLU A N 1
ATOM 648 C CA . GLU A 1 85 ? -5.137 -6.848 4.543 1 98.88 85 GLU A CA 1
ATOM 649 C C . GLU A 1 85 ? -3.633 -6.602 4.492 1 98.88 85 GLU A C 1
ATOM 651 O O . GLU A 1 85 ? -3.129 -6 3.543 1 98.88 85 GLU A O 1
ATOM 656 N N . THR A 1 86 ? -2.932 -7.035 5.512 1 98.69 86 THR A N 1
ATOM 657 C CA . THR A 1 86 ? -1.474 -7.004 5.516 1 98.69 86 THR A CA 1
ATOM 658 C C . THR A 1 86 ? -0.901 -8.414 5.551 1 98.69 86 THR A C 1
ATOM 660 O O . THR A 1 86 ? -1.526 -9.336 6.09 1 98.69 86 THR A O 1
ATOM 663 N N . GLY A 1 87 ? 0.274 -8.508 4.949 1 98.5 87 GLY A N 1
ATOM 664 C CA . GLY A 1 87 ? 0.933 -9.805 4.992 1 98.5 87 GLY A CA 1
ATOM 665 C C . GLY A 1 87 ? 2.246 -9.836 4.234 1 98.5 87 GLY A C 1
ATOM 666 O O . GLY A 1 87 ? 2.842 -8.781 3.977 1 98.5 87 GLY A O 1
ATOM 667 N N . THR A 1 88 ? 2.676 -11.062 3.986 1 98.31 88 THR A N 1
ATOM 668 C CA . THR A 1 88 ? 3.896 -11.297 3.227 1 98.31 88 THR A CA 1
ATOM 669 C C . THR A 1 88 ? 3.588 -12.023 1.921 1 98.31 88 THR A C 1
ATOM 671 O O . THR A 1 88 ? 2.479 -12.531 1.732 1 98.31 88 THR A O 1
ATOM 674 N N . TRP A 1 89 ? 4.547 -11.93 1.019 1 98.19 89 TRP A N 1
ATOM 675 C CA . TRP A 1 89 ? 4.379 -12.633 -0.25 1 98.19 89 TRP A CA 1
ATOM 676 C C . TRP A 1 89 ? 5.699 -13.234 -0.716 1 98.19 89 TRP A C 1
ATOM 678 O O . TRP A 1 89 ? 6.773 -12.812 -0.284 1 98.19 89 TRP A O 1
ATOM 688 N N . VAL A 1 90 ? 5.594 -14.281 -1.503 1 97.56 90 VAL A N 1
ATOM 689 C CA . VAL A 1 90 ? 6.715 -14.984 -2.121 1 97.56 90 VAL A CA 1
ATOM 690 C C . VAL A 1 90 ? 6.445 -15.172 -3.611 1 97.56 90 VAL A C 1
ATOM 692 O O . VAL A 1 90 ? 5.332 -15.523 -4.008 1 97.56 90 VAL A O 1
ATOM 695 N N . ALA A 1 91 ? 7.395 -14.875 -4.395 1 97.5 91 ALA A N 1
ATOM 696 C CA . ALA A 1 91 ? 7.379 -15.195 -5.82 1 97.5 91 ALA A CA 1
ATOM 697 C C . ALA A 1 91 ? 8.391 -16.281 -6.148 1 97.5 91 ALA A C 1
ATOM 699 O O . ALA A 1 91 ? 9.562 -16.188 -5.781 1 97.5 91 ALA A O 1
ATOM 700 N N . THR A 1 92 ? 7.953 -17.281 -6.863 1 97.38 92 THR A N 1
ATOM 701 C CA . THR A 1 92 ? 8.82 -18.422 -7.148 1 97.38 92 THR A CA 1
ATOM 702 C C . THR A 1 92 ? 8.961 -18.625 -8.648 1 97.38 92 THR A C 1
ATOM 704 O O . THR A 1 92 ? 7.98 -18.562 -9.391 1 97.38 92 THR A O 1
ATOM 707 N N . TRP A 1 93 ? 10.125 -18.812 -9.125 1 96.12 93 TRP A N 1
ATOM 708 C CA . TRP A 1 93 ? 10.508 -19.234 -10.469 1 96.12 93 TRP A CA 1
ATOM 709 C C . TRP A 1 93 ? 11.359 -20.484 -10.422 1 96.12 93 TRP A C 1
ATOM 711 O O . TRP A 1 93 ? 12.164 -20.672 -9.5 1 96.12 93 TRP A O 1
ATOM 721 N N . ARG A 1 94 ? 11.133 -21.281 -11.398 1 95.69 94 ARG A N 1
ATOM 722 C CA . ARG A 1 94 ? 12.008 -22.438 -11.516 1 95.69 94 ARG A CA 1
ATOM 723 C C . ARG A 1 94 ? 13.445 -22.016 -11.805 1 95.69 94 ARG A C 1
ATOM 725 O O . ARG A 1 94 ? 13.688 -21.219 -12.719 1 95.69 94 ARG A O 1
ATOM 732 N N . GLY A 1 95 ? 14.367 -22.5 -11 1 92.94 95 GLY A N 1
ATOM 733 C CA . GLY A 1 95 ? 15.781 -22.281 -11.266 1 92.94 95 GLY A CA 1
ATOM 734 C C . GLY A 1 95 ? 16.266 -20.906 -10.859 1 92.94 95 GLY A C 1
ATOM 735 O O . GLY A 1 95 ? 17.344 -20.469 -11.258 1 92.94 95 GLY A O 1
ATOM 736 N N . SER A 1 96 ? 15.492 -20.109 -10.219 1 91.38 96 SER A N 1
ATOM 737 C CA . SER A 1 96 ? 15.859 -18.766 -9.789 1 91.38 96 SER A CA 1
ATOM 738 C C . SER A 1 96 ? 15.57 -18.562 -8.305 1 91.38 96 SER A C 1
ATOM 740 O O . SER A 1 96 ? 14.727 -19.25 -7.73 1 91.38 96 SER A O 1
ATOM 742 N N . PRO A 1 97 ? 16.25 -17.656 -7.734 1 91.19 97 PRO A N 1
ATOM 743 C CA . PRO A 1 97 ? 15.938 -17.328 -6.344 1 91.19 97 PRO A CA 1
ATOM 744 C C . PRO A 1 97 ? 14.5 -16.844 -6.156 1 91.19 97 PRO A C 1
ATOM 746 O O . PRO A 1 97 ? 13.922 -16.25 -7.07 1 91.19 97 PRO A O 1
ATOM 749 N N . THR A 1 98 ? 14 -17.125 -4.98 1 95.44 98 THR A N 1
ATOM 750 C CA . THR A 1 98 ? 12.672 -16.625 -4.621 1 95.44 98 THR A CA 1
ATOM 751 C C . THR A 1 98 ? 12.734 -15.172 -4.18 1 95.44 98 THR A C 1
ATOM 753 O O . THR A 1 98 ? 13.688 -14.758 -3.512 1 95.44 98 THR A O 1
ATOM 756 N N . LEU A 1 99 ? 11.734 -14.461 -4.609 1 95.81 99 LEU A N 1
ATOM 757 C CA . LEU A 1 99 ? 11.578 -13.102 -4.102 1 95.81 99 LEU A CA 1
ATOM 758 C C . LEU A 1 99 ? 10.531 -13.055 -2.996 1 95.81 99 LEU A C 1
ATOM 760 O O . LEU A 1 99 ? 9.5 -13.742 -3.074 1 95.81 99 LEU A O 1
ATOM 764 N N . THR A 1 100 ? 10.781 -12.273 -1.991 1 97 100 THR A N 1
ATOM 765 C CA . THR A 1 100 ? 9.836 -12.109 -0.894 1 97 100 THR A CA 1
ATOM 766 C C . THR A 1 100 ? 9.664 -10.633 -0.538 1 97 100 THR A C 1
ATOM 768 O O . THR A 1 100 ? 10.477 -9.797 -0.931 1 97 100 THR A O 1
ATOM 771 N N . GLY A 1 101 ? 8.617 -10.383 0.17 1 97.56 101 GLY A N 1
ATOM 772 C CA . GLY A 1 101 ? 8.367 -9.031 0.657 1 97.56 101 GLY A CA 1
ATOM 773 C C . GLY A 1 101 ? 7.078 -8.914 1.45 1 97.56 101 GLY A C 1
ATOM 774 O O . GLY A 1 101 ? 6.578 -9.914 1.982 1 97.56 101 GLY A O 1
ATOM 775 N N . THR A 1 102 ? 6.605 -7.715 1.678 1 98.12 102 THR A N 1
ATOM 776 C CA . THR A 1 102 ? 5.371 -7.414 2.395 1 98.12 102 THR A CA 1
ATOM 777 C C . THR A 1 102 ? 4.379 -6.703 1.482 1 98.12 102 THR A C 1
ATOM 779 O O . THR A 1 102 ? 4.75 -6.211 0.415 1 98.12 102 THR A O 1
ATOM 782 N N . TYR A 1 103 ? 3.127 -6.734 1.806 1 98.81 103 TYR A N 1
ATOM 783 C CA . TYR A 1 103 ? 2.115 -6.07 0.99 1 98.81 103 TYR A CA 1
ATOM 784 C C . TYR A 1 103 ? 0.977 -5.543 1.854 1 98.81 103 TYR A C 1
ATOM 786 O O . TYR A 1 103 ? 0.833 -5.938 3.014 1 98.81 103 TYR A O 1
ATOM 794 N N . LEU A 1 104 ? 0.295 -4.66 1.343 1 98.94 104 LEU A N 1
ATOM 795 C CA . LEU A 1 104 ? -0.979 -4.145 1.832 1 98.94 104 LEU A CA 1
ATOM 796 C C . LEU A 1 104 ? -2.027 -4.145 0.724 1 98.94 104 LEU A C 1
ATOM 798 O O . LEU A 1 104 ? -1.745 -3.729 -0.402 1 98.94 104 LEU A O 1
ATOM 802 N N . ALA 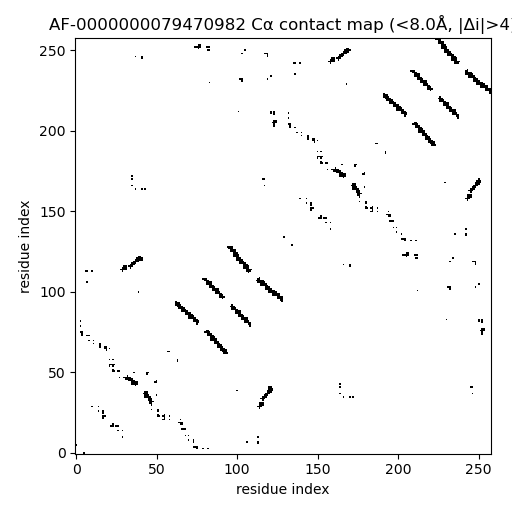A 1 105 ? -3.164 -4.648 1.008 1 98.94 105 ALA A N 1
ATOM 803 C CA . ALA A 1 105 ? -4.301 -4.621 0.088 1 98.94 105 ALA A CA 1
ATOM 804 C C . ALA A 1 105 ? -5.504 -3.938 0.724 1 98.94 105 ALA A C 1
ATOM 806 O O . ALA A 1 105 ? -5.805 -4.16 1.899 1 98.94 105 ALA A O 1
ATOM 807 N N . ALA A 1 106 ? -6.121 -3.104 -0.001 1 98.88 106 ALA A N 1
ATOM 808 C CA . ALA A 1 106 ? -7.414 -2.543 0.375 1 98.88 106 ALA A CA 1
ATOM 809 C C . ALA A 1 106 ? -8.555 -3.312 -0.281 1 98.88 106 ALA A C 1
ATOM 811 O O . ALA A 1 106 ? -8.602 -3.449 -1.506 1 98.88 106 ALA A O 1
ATOM 812 N N . TRP A 1 107 ? -9.414 -3.803 0.543 1 98.69 107 TRP A N 1
ATOM 813 C CA . TRP A 1 107 ? -10.609 -4.512 0.093 1 98.69 107 TRP A CA 1
ATOM 814 C C . TRP A 1 107 ? -11.859 -3.648 0.274 1 98.69 107 TRP A C 1
ATOM 816 O O . TRP A 1 107 ? -11.961 -2.896 1.246 1 98.69 107 TRP A O 1
ATOM 826 N N . LYS A 1 108 ? -12.789 -3.789 -0.604 1 97.94 108 LYS A N 1
ATOM 827 C CA . LYS A 1 108 ? -14.109 -3.178 -0.429 1 97.94 108 LYS A CA 1
ATOM 828 C C . LYS A 1 108 ? -15.219 -4.148 -0.809 1 97.94 108 LYS A C 1
ATOM 830 O O . LYS A 1 108 ? -15.016 -5.039 -1.64 1 97.94 108 LYS A O 1
ATOM 835 N N . LYS A 1 109 ? -16.312 -3.977 -0.176 1 96.38 109 LYS A N 1
ATOM 836 C CA . LYS A 1 109 ? -17.5 -4.766 -0.49 1 96.38 109 LYS A CA 1
ATOM 837 C C . LYS A 1 109 ? -18.312 -4.105 -1.589 1 96.38 109 LYS A C 1
ATOM 839 O O . LYS A 1 109 ? -18.672 -2.928 -1.485 1 96.38 109 LYS A O 1
ATOM 844 N N . VAL A 1 110 ? -18.484 -4.801 -2.682 1 94.88 110 VAL A N 1
ATOM 845 C CA . VAL A 1 110 ? -19.312 -4.355 -3.791 1 94.88 110 VAL A CA 1
ATOM 846 C C . VAL A 1 110 ? -20.422 -5.375 -4.047 1 94.88 110 VAL A C 1
ATOM 848 O O . VAL A 1 110 ? -20.141 -6.523 -4.41 1 94.88 110 VAL A O 1
ATOM 851 N N . THR A 1 111 ? -21.703 -4.961 -3.867 1 92.06 111 THR A N 1
ATOM 852 C CA . THR A 1 111 ? -22.859 -5.832 -4.051 1 92.06 111 THR A CA 1
ATOM 853 C C . THR A 1 111 ? -22.672 -7.148 -3.305 1 92.06 111 THR A C 1
ATOM 855 O O . THR A 1 111 ? -22.828 -8.227 -3.883 1 92.06 111 THR A O 1
ATOM 858 N N . GLY A 1 112 ? -22.125 -7.02 -2.07 1 92.38 112 GLY A N 1
ATOM 859 C CA . GLY A 1 112 ? -22.031 -8.156 -1.168 1 92.38 112 GLY A CA 1
ATOM 860 C C . GLY A 1 112 ? -20.766 -8.969 -1.368 1 92.38 112 GLY A C 1
ATOM 861 O O . GLY A 1 112 ? -20.547 -9.961 -0.667 1 92.38 112 GLY A O 1
ATOM 862 N N . GLN A 1 113 ? -19.953 -8.617 -2.309 1 95.75 113 GLN A N 1
ATOM 863 C CA . GLN A 1 113 ? -18.719 -9.352 -2.574 1 95.75 113 GLN A CA 1
ATOM 864 C C . GLN A 1 113 ? -17.5 -8.492 -2.289 1 95.75 113 GLN A C 1
ATOM 866 O O . GLN A 1 113 ? -17.453 -7.32 -2.664 1 95.75 113 GLN A O 1
ATOM 871 N N . TRP A 1 114 ? -16.578 -9.156 -1.591 1 98.31 114 TRP A N 1
ATOM 872 C CA . TRP A 1 114 ? -15.305 -8.469 -1.35 1 98.31 114 TRP A CA 1
ATOM 873 C C . TRP A 1 114 ? -14.43 -8.492 -2.598 1 98.31 114 TRP A C 1
ATOM 875 O O . TRP A 1 114 ? -14.172 -9.555 -3.168 1 98.31 114 TRP A O 1
ATOM 885 N N . VAL A 1 115 ? -13.969 -7.293 -3.012 1 98.69 115 VAL A N 1
ATOM 886 C CA . VAL A 1 115 ? -13.039 -7.191 -4.125 1 98.69 115 VAL A CA 1
ATOM 887 C C . VAL A 1 115 ? -11.844 -6.324 -3.725 1 98.69 115 VAL A C 1
ATOM 889 O O . VAL A 1 115 ? -11.938 -5.535 -2.779 1 98.69 115 VAL A O 1
ATOM 892 N N . ILE A 1 116 ? -10.742 -6.48 -4.395 1 98.88 116 ILE A N 1
ATOM 893 C CA . ILE A 1 116 ? -9.523 -5.711 -4.133 1 98.88 116 ILE A CA 1
ATOM 894 C C . ILE A 1 116 ? -9.594 -4.379 -4.875 1 98.88 116 ILE A C 1
ATOM 896 O O . ILE A 1 116 ? -9.758 -4.348 -6.094 1 98.88 116 ILE A O 1
ATOM 900 N N . GLU A 1 117 ? -9.453 -3.342 -4.137 1 98.31 117 GLU A N 1
ATOM 901 C CA . GLU A 1 117 ? -9.516 -1.995 -4.695 1 98.31 117 GLU A CA 1
ATOM 902 C C . GLU A 1 117 ? -8.117 -1.457 -4.992 1 98.31 117 GLU A C 1
ATOM 904 O O . GLU A 1 117 ? -7.93 -0.672 -5.922 1 98.31 117 GLU A O 1
ATOM 909 N N . SER A 1 118 ? -7.164 -1.747 -4.145 1 98.81 118 SER A N 1
ATOM 910 C CA . SER A 1 118 ? -5.781 -1.315 -4.301 1 98.81 118 SER A CA 1
ATOM 911 C C . SER A 1 118 ? -4.82 -2.283 -3.617 1 98.81 118 SER A C 1
ATOM 913 O O . SER A 1 118 ? -5.176 -2.928 -2.629 1 98.81 118 SER A O 1
ATOM 915 N N . GLU A 1 119 ? -3.646 -2.355 -4.141 1 98.88 119 GLU A N 1
ATOM 916 C CA . GLU A 1 119 ? -2.584 -3.145 -3.529 1 98.88 119 GLU A CA 1
ATOM 917 C C . GLU A 1 119 ? -1.226 -2.469 -3.699 1 98.88 119 GLU A C 1
ATOM 919 O O . GLU A 1 119 ? -0.96 -1.85 -4.73 1 98.88 119 GLU A O 1
ATOM 924 N N . LEU A 1 120 ? -0.422 -2.598 -2.713 1 98.94 120 LEU A N 1
ATOM 925 C CA . LEU A 1 120 ? 0.997 -2.268 -2.779 1 98.94 120 LEU A CA 1
ATOM 926 C C . LEU A 1 120 ? 1.851 -3.443 -2.316 1 98.94 120 LEU A C 1
ATOM 928 O O . LEU A 1 120 ? 1.629 -3.99 -1.234 1 98.94 120 LEU A O 1
ATOM 932 N N . TYR A 1 121 ? 2.715 -3.867 -3.123 1 98.88 121 TYR A N 1
ATOM 933 C CA . TYR A 1 121 ? 3.727 -4.863 -2.789 1 98.88 121 TYR A CA 1
ATOM 934 C C . TYR A 1 121 ? 5.105 -4.223 -2.666 1 98.88 121 TYR A C 1
ATOM 936 O O . TYR A 1 121 ? 5.445 -3.32 -3.434 1 98.88 121 TYR A O 1
ATOM 944 N N . VAL A 1 122 ? 5.926 -4.707 -1.753 1 98.62 122 VAL A N 1
ATOM 945 C CA . VAL A 1 122 ? 7.301 -4.25 -1.57 1 98.62 122 VAL A CA 1
ATOM 946 C C . VAL A 1 122 ? 8.25 -5.449 -1.599 1 98.62 122 VAL A C 1
ATOM 948 O O . VAL A 1 122 ? 8.195 -6.312 -0.722 1 98.62 122 VAL A O 1
ATOM 951 N N . THR A 1 123 ? 9.109 -5.535 -2.59 1 97.5 123 THR A N 1
ATOM 952 C CA . THR A 1 123 ? 10.141 -6.57 -2.629 1 97.5 123 THR A CA 1
ATOM 953 C C . THR A 1 123 ? 11.25 -6.273 -1.626 1 97.5 123 THR A C 1
ATOM 955 O O . THR A 1 123 ? 11.805 -5.172 -1.621 1 97.5 123 THR A O 1
ATOM 958 N N . LEU A 1 124 ? 11.625 -7.277 -0.79 1 96.56 124 LEU A N 1
ATOM 959 C CA . LEU A 1 124 ? 12.617 -7.051 0.258 1 96.56 124 LEU A CA 1
ATOM 960 C C . LEU A 1 124 ? 13.758 -8.055 0.149 1 96.56 124 LEU A C 1
ATOM 962 O O . LEU A 1 124 ? 14.883 -7.773 0.571 1 96.56 124 LEU A O 1
ATOM 966 N N . THR A 1 125 ? 13.469 -9.219 -0.203 1 88.31 125 THR A N 1
ATOM 967 C CA . THR A 1 125 ? 14.562 -10.188 -0.193 1 88.31 125 THR A CA 1
ATOM 968 C C . THR A 1 125 ? 14.531 -11.047 -1.456 1 88.31 125 THR A C 1
ATOM 970 O O . THR A 1 125 ? 13.531 -11.07 -2.176 1 88.31 125 THR A O 1
ATOM 973 N N . GLU A 1 126 ? 15.695 -11.438 -1.62 1 76.62 126 GLU A N 1
ATOM 974 C CA . GLU A 1 126 ? 15.922 -12.492 -2.6 1 76.62 126 GLU A CA 1
ATOM 975 C C . GLU A 1 126 ? 16.641 -13.688 -1.97 1 76.62 126 GLU A C 1
ATOM 977 O O . GLU A 1 126 ? 17.703 -13.531 -1.357 1 76.62 126 GLU A O 1
ATOM 982 N N . THR A 1 127 ? 15.867 -14.68 -1.78 1 72.44 127 THR A N 1
ATOM 983 C CA . THR A 1 127 ? 16.5 -15.867 -1.208 1 72.44 127 THR A CA 1
ATOM 984 C C . THR A 1 127 ? 16.953 -16.828 -2.309 1 72.44 127 THR A C 1
ATOM 986 O O . THR A 1 127 ? 16.188 -17.156 -3.205 1 72.44 127 THR A O 1
ATOM 989 N N . PRO A 1 128 ? 18.203 -17.094 -2.223 1 66.31 128 PRO A N 1
ATOM 990 C CA . PRO A 1 128 ? 18.75 -17.953 -3.271 1 66.31 128 PRO A CA 1
ATOM 991 C C . PRO A 1 128 ? 17.984 -19.266 -3.408 1 66.31 128 PRO A C 1
ATOM 993 O O . PRO A 1 128 ? 17.438 -19.766 -2.43 1 66.31 128 PRO A O 1
ATOM 996 N N . ALA A 1 129 ? 17.875 -19.734 -4.664 1 61.41 129 ALA A N 1
ATOM 997 C CA . ALA A 1 129 ? 17.25 -21.016 -5.008 1 61.41 129 ALA A CA 1
ATOM 998 C C . ALA A 1 129 ? 17.953 -22.172 -4.301 1 61.41 129 ALA A C 1
ATOM 1000 O O . ALA A 1 129 ? 19.141 -22.094 -4 1 61.41 129 ALA A O 1
ATOM 1001 N N . MET B 1 1 ? 17.062 -1.65 17.109 1 87.81 1 MET B N 1
ATOM 1002 C CA . MET B 1 1 ? 16.641 -1.09 15.828 1 87.81 1 MET B CA 1
ATOM 1003 C C . MET B 1 1 ? 17.812 -1.036 14.852 1 87.81 1 MET B C 1
ATOM 1005 O O . MET B 1 1 ? 18.938 -0.673 15.227 1 87.81 1 MET B O 1
ATOM 1009 N N . THR B 1 2 ? 17.578 -1.415 13.555 1 90.38 2 THR B N 1
ATOM 1010 C CA . THR B 1 2 ? 18.609 -1.319 12.523 1 90.38 2 THR B CA 1
ATOM 1011 C C . THR B 1 2 ? 18.844 0.134 12.117 1 90.38 2 THR B C 1
ATOM 1013 O O . THR B 1 2 ? 18 0.994 12.375 1 90.38 2 THR B O 1
ATOM 1016 N N . PRO B 1 3 ? 20.031 0.43 11.578 1 93.5 3 PRO B N 1
ATOM 1017 C CA . PRO B 1 3 ? 20.266 1.792 11.102 1 93.5 3 PRO B CA 1
ATOM 1018 C C . PRO B 1 3 ? 19.188 2.262 10.117 1 93.5 3 PRO B C 1
ATOM 1020 O O . PRO B 1 3 ? 18.766 3.418 10.164 1 93.5 3 PRO B O 1
ATOM 1023 N N . ALA B 1 4 ? 18.781 1.403 9.25 1 95.62 4 ALA B N 1
ATOM 1024 C CA . ALA B 1 4 ? 17.734 1.749 8.297 1 95.62 4 ALA B CA 1
ATOM 1025 C C . ALA B 1 4 ? 16.438 2.115 9.016 1 95.62 4 ALA B C 1
ATOM 1027 O O . ALA B 1 4 ? 15.805 3.119 8.688 1 95.62 4 ALA B O 1
ATOM 1028 N N . GLU B 1 5 ? 16.016 1.277 9.969 1 96.44 5 GLU B N 1
ATOM 1029 C CA . GLU B 1 5 ? 14.797 1.548 10.734 1 96.44 5 GLU B CA 1
ATOM 1030 C C . GLU B 1 5 ? 14.875 2.9 11.438 1 96.44 5 GLU B C 1
ATOM 1032 O O . GLU B 1 5 ? 13.93 3.684 11.391 1 96.44 5 GLU B O 1
ATOM 1037 N N . THR B 1 6 ? 16 3.188 12.062 1 97.06 6 THR B N 1
ATOM 1038 C CA . THR B 1 6 ? 16.188 4.453 12.766 1 97.06 6 THR B CA 1
ATOM 1039 C C . THR B 1 6 ? 16.062 5.629 11.797 1 97.06 6 THR B C 1
ATOM 1041 O O . THR B 1 6 ? 15.359 6.602 12.078 1 97.06 6 THR B O 1
ATOM 1044 N N . ALA B 1 7 ? 16.719 5.52 10.703 1 97.81 7 ALA B N 1
ATOM 1045 C CA . ALA B 1 7 ? 16.719 6.594 9.711 1 97.81 7 ALA B CA 1
ATOM 1046 C C . ALA B 1 7 ? 15.32 6.824 9.156 1 97.81 7 ALA B C 1
ATOM 1048 O O . ALA B 1 7 ? 14.883 7.965 9.008 1 97.81 7 ALA B O 1
ATOM 1049 N N . ILE B 1 8 ? 14.609 5.781 8.852 1 98.5 8 ILE B N 1
ATOM 1050 C CA . ILE B 1 8 ? 13.289 5.871 8.242 1 98.5 8 ILE B CA 1
ATOM 1051 C C . ILE B 1 8 ? 12.289 6.438 9.258 1 98.5 8 ILE B C 1
ATOM 1053 O O . ILE B 1 8 ? 11.469 7.289 8.914 1 98.5 8 ILE B O 1
ATOM 1057 N N . ARG B 1 9 ? 12.359 6 10.492 1 98.56 9 ARG B N 1
ATOM 1058 C CA . ARG B 1 9 ? 11.5 6.566 11.531 1 98.56 9 ARG B CA 1
ATOM 1059 C C . ARG B 1 9 ? 11.75 8.062 11.688 1 98.56 9 ARG B C 1
ATOM 1061 O O . ARG B 1 9 ? 10.812 8.836 11.883 1 98.56 9 ARG B O 1
ATOM 1068 N N . ALA B 1 10 ? 12.984 8.445 11.617 1 98.5 10 ALA B N 1
ATOM 1069 C CA . ALA B 1 10 ? 13.32 9.867 11.719 1 98.5 10 ALA B CA 1
ATOM 1070 C C . ALA B 1 10 ? 12.75 10.648 10.547 1 98.5 10 ALA B C 1
ATOM 1072 O O . ALA B 1 10 ? 12.211 11.75 10.719 1 98.5 10 ALA B O 1
ATOM 1073 N N . ARG B 1 11 ? 12.883 10.133 9.375 1 98.75 11 ARG B N 1
ATOM 1074 C CA . ARG B 1 11 ? 12.352 10.812 8.195 1 98.75 11 ARG B CA 1
ATOM 1075 C C . ARG B 1 11 ? 10.836 10.898 8.25 1 98.75 11 ARG B C 1
ATOM 1077 O O . ARG B 1 11 ? 10.25 11.93 7.902 1 98.75 11 ARG B O 1
ATOM 1084 N N . ARG B 1 12 ? 10.211 9.828 8.688 1 98.88 12 ARG B N 1
ATOM 1085 C CA . ARG B 1 12 ? 8.766 9.867 8.852 1 98.88 12 ARG B CA 1
ATOM 1086 C C . ARG B 1 12 ? 8.352 10.93 9.859 1 98.88 12 ARG B C 1
ATOM 1088 O O . ARG B 1 12 ? 7.395 11.672 9.633 1 98.88 12 ARG B O 1
ATOM 1095 N N . LYS B 1 13 ? 9.039 10.984 10.977 1 98.69 13 LYS B N 1
ATOM 1096 C CA . LYS B 1 13 ? 8.773 12.016 11.969 1 98.69 13 LYS B CA 1
ATOM 1097 C C . LYS B 1 13 ? 8.891 13.414 11.359 1 98.69 13 LYS B C 1
ATOM 1099 O O . LYS B 1 13 ? 8.07 14.289 11.633 1 98.69 13 LYS B O 1
ATOM 1104 N N . LEU B 1 14 ? 9.875 13.602 10.539 1 98.75 14 LEU B N 1
ATOM 1105 C CA . LEU B 1 14 ? 10.094 14.898 9.914 1 98.75 14 LEU B CA 1
ATOM 1106 C C . LEU B 1 14 ? 8.977 15.227 8.922 1 98.75 14 LEU B C 1
ATOM 1108 O O . LEU B 1 14 ? 8.492 16.359 8.883 1 98.75 14 LEU B O 1
ATOM 1112 N N . THR B 1 15 ? 8.562 14.266 8.109 1 98.88 15 THR B N 1
ATOM 1113 C CA . THR B 1 15 ? 7.477 14.539 7.172 1 98.88 15 THR B CA 1
ATOM 1114 C C . THR B 1 15 ? 6.184 14.844 7.922 1 98.88 15 THR B C 1
ATOM 1116 O O . THR B 1 15 ? 5.395 15.688 7.492 1 98.88 15 THR B O 1
ATOM 1119 N N . ASN B 1 16 ? 5.941 14.156 9.047 1 98.88 16 ASN B N 1
ATOM 1120 C CA . ASN B 1 16 ? 4.812 14.508 9.906 1 98.88 16 ASN B CA 1
ATOM 1121 C C . ASN B 1 16 ? 4.875 15.961 10.352 1 98.88 16 ASN B C 1
ATOM 1123 O O . ASN B 1 16 ? 3.873 16.672 10.312 1 98.88 16 ASN B O 1
ATOM 1127 N N . LYS B 1 17 ? 6.031 16.375 10.781 1 98.88 17 LYS B N 1
ATOM 1128 C CA . LYS B 1 17 ? 6.219 17.75 11.258 1 98.88 17 LYS B CA 1
ATOM 1129 C C . LYS B 1 17 ? 5.961 18.75 10.133 1 98.88 17 LYS B C 1
ATOM 1131 O O . LYS B 1 17 ? 5.312 19.781 10.352 1 98.88 17 LYS B O 1
ATOM 1136 N N . LEU B 1 18 ? 6.5 18.469 8.938 1 98.88 18 LEU B N 1
ATOM 1137 C CA . LEU B 1 18 ? 6.32 19.359 7.793 1 98.88 18 LEU B CA 1
ATOM 1138 C C . LEU B 1 18 ? 4.848 19.453 7.406 1 98.88 18 LEU B C 1
ATOM 1140 O O . LEU B 1 18 ? 4.375 20.531 7.016 1 98.88 18 LEU B O 1
ATOM 1144 N N . ILE B 1 19 ? 4.098 18.406 7.504 1 98.88 19 ILE B N 1
ATOM 1145 C CA . ILE B 1 19 ? 2.67 18.391 7.195 1 98.88 19 ILE B CA 1
ATOM 1146 C C . ILE B 1 19 ? 1.905 19.188 8.25 1 98.88 19 ILE B C 1
ATOM 1148 O O . ILE B 1 19 ? 1.01 19.969 7.926 1 98.88 19 ILE B O 1
ATOM 1152 N N . ALA B 1 20 ? 2.25 19 9.492 1 98.56 20 ALA B N 1
ATOM 1153 C CA . ALA B 1 20 ? 1.606 19.719 10.586 1 98.56 20 ALA B CA 1
ATOM 1154 C C . ALA B 1 20 ? 1.805 21.234 10.43 1 98.56 20 ALA B C 1
ATOM 1156 O O . ALA B 1 20 ? 0.931 22.016 10.797 1 98.56 20 ALA B O 1
ATOM 1157 N N . SER B 1 21 ? 2.941 21.578 9.852 1 98.38 21 SER B N 1
ATOM 1158 C CA . SER B 1 21 ? 3.248 22.984 9.656 1 98.38 21 SER B CA 1
ATOM 1159 C C . SER B 1 21 ? 2.777 23.469 8.281 1 98.38 21 SER B C 1
ATOM 1161 O O . SER B 1 21 ? 2.996 24.625 7.914 1 98.38 21 SER B O 1
ATOM 1163 N N . HIS B 1 22 ? 2.186 22.625 7.508 1 98.56 22 HIS B N 1
ATOM 1164 C CA . HIS B 1 22 ? 1.601 22.891 6.203 1 98.56 22 HIS B CA 1
ATOM 1165 C C . HIS B 1 22 ? 2.654 23.406 5.223 1 98.56 22 HIS B C 1
ATOM 1167 O O . HIS B 1 22 ? 2.426 24.391 4.516 1 98.56 22 HIS B O 1
ATOM 1173 N N . GLU B 1 23 ? 3.828 22.75 5.227 1 98.44 23 GLU B N 1
ATOM 1174 C CA . GLU B 1 23 ? 4.953 23.094 4.363 1 98.44 23 GLU B CA 1
ATOM 1175 C C . GLU B 1 23 ? 5.105 22.078 3.227 1 98.44 23 GLU B C 1
ATOM 1177 O O . GLU B 1 23 ? 6.113 21.375 3.148 1 98.44 23 GLU B O 1
ATOM 1182 N N . ALA B 1 24 ? 4.23 22.188 2.254 1 98.56 24 ALA B N 1
ATOM 1183 C CA . ALA B 1 24 ? 4.121 21.188 1.202 1 98.56 24 ALA B CA 1
ATOM 1184 C C . ALA B 1 24 ? 5.41 21.094 0.388 1 98.56 24 ALA B C 1
ATOM 1186 O O . ALA B 1 24 ? 5.918 20 0.13 1 98.56 24 ALA B O 1
ATOM 1187 N N . ALA B 1 25 ? 5.984 22.203 0.025 1 98.44 25 ALA B N 1
ATOM 1188 C CA . ALA B 1 25 ? 7.156 22.234 -0.843 1 98.44 25 ALA B CA 1
ATOM 1189 C C . ALA B 1 25 ? 8.352 21.562 -0.175 1 98.44 25 ALA B C 1
ATOM 1191 O O . ALA B 1 25 ? 9.211 20.984 -0.852 1 98.44 25 ALA B O 1
ATOM 1192 N N . ARG B 1 26 ? 8.43 21.578 1.093 1 98.75 26 ARG B N 1
ATOM 1193 C CA . ARG B 1 26 ? 9.57 21.047 1.84 1 98.75 26 ARG B CA 1
ATOM 1194 C C . ARG B 1 26 ? 9.508 19.531 1.936 1 98.75 26 ARG B C 1
ATOM 1196 O O . ARG B 1 26 ? 10.453 18.891 2.4 1 98.75 26 ARG B O 1
ATOM 1203 N N . LEU B 1 27 ? 8.453 18.984 1.461 1 98.81 27 LEU B N 1
ATOM 1204 C CA . LEU B 1 27 ? 8.336 17.531 1.445 1 98.81 27 LEU B CA 1
ATOM 1205 C C . LEU B 1 27 ? 9.117 16.922 0.283 1 98.81 27 LEU B C 1
ATOM 1207 O O . LEU B 1 27 ? 9.398 15.727 0.267 1 98.81 27 LEU B O 1
ATOM 1211 N N . ARG B 1 28 ? 9.445 17.75 -0.654 1 98.75 28 ARG B N 1
ATOM 1212 C CA . ARG B 1 28 ? 9.992 17.281 -1.926 1 98.75 28 ARG B CA 1
ATOM 1213 C C . ARG B 1 28 ? 11.195 16.375 -1.706 1 98.75 28 ARG B C 1
ATOM 1215 O O . ARG B 1 28 ? 11.289 15.297 -2.301 1 98.75 28 ARG B O 1
ATOM 1222 N N . PRO B 1 29 ? 12.18 16.672 -0.777 1 98.25 29 PRO B N 1
ATOM 1223 C CA . PRO B 1 29 ? 13.375 15.844 -0.63 1 98.25 29 PRO B CA 1
ATOM 1224 C C . PRO B 1 29 ? 13.062 14.461 -0.052 1 98.25 29 PRO B C 1
ATOM 1226 O O . PRO B 1 29 ? 13.93 13.586 -0.048 1 98.25 29 PRO B O 1
ATOM 1229 N N . PHE B 1 30 ? 11.922 14.25 0.403 1 98.81 30 PHE B N 1
ATOM 1230 C CA . PHE B 1 30 ? 11.555 12.992 1.043 1 98.81 30 PHE B CA 1
ATOM 1231 C C . PHE B 1 30 ? 10.844 12.07 0.059 1 98.81 30 PHE B C 1
ATOM 1233 O O . PHE B 1 30 ? 10.586 10.906 0.366 1 98.81 30 PHE B O 1
ATOM 1240 N N . LEU B 1 31 ? 10.516 12.586 -1.134 1 98.81 31 LEU B N 1
ATOM 1241 C CA . LEU B 1 31 ? 9.695 11.875 -2.111 1 98.81 31 LEU B CA 1
ATOM 1242 C C . LEU B 1 31 ? 10.492 11.594 -3.383 1 98.81 31 LEU B C 1
ATOM 1244 O O . LEU B 1 31 ? 11.156 12.492 -3.916 1 98.81 31 LEU B O 1
ATOM 1248 N N . ALA B 1 32 ? 10.469 10.344 -3.83 1 98.62 32 ALA B N 1
ATOM 1249 C CA . ALA B 1 32 ? 11.047 10.047 -5.137 1 98.62 32 ALA B CA 1
ATOM 1250 C C . ALA B 1 32 ? 10.336 10.82 -6.242 1 98.62 32 ALA B C 1
ATOM 1252 O O . ALA B 1 32 ? 9.117 11 -6.199 1 98.62 32 ALA B O 1
ATOM 1253 N N . PRO B 1 33 ? 11.062 11.227 -7.324 1 98.12 33 PRO B N 1
ATOM 1254 C CA . PRO B 1 33 ? 10.438 11.984 -8.406 1 98.12 33 PRO B CA 1
ATOM 1255 C C . PRO B 1 33 ? 9.289 11.219 -9.078 1 98.12 33 PRO B C 1
ATOM 1257 O O . PRO B 1 33 ? 8.32 11.82 -9.523 1 98.12 33 PRO B O 1
ATOM 1260 N N . ASP B 1 34 ? 9.398 9.93 -9.133 1 98.25 34 ASP B N 1
ATOM 1261 C CA . ASP B 1 34 ? 8.398 9.094 -9.805 1 98.25 34 ASP B CA 1
ATOM 1262 C C . ASP B 1 34 ? 7.523 8.367 -8.789 1 98.25 34 ASP B C 1
ATOM 1264 O O . ASP B 1 34 ? 7.043 7.262 -9.055 1 98.25 34 ASP B O 1
ATOM 1268 N N . ILE B 1 35 ? 7.336 8.859 -7.609 1 98.75 35 ILE B N 1
ATOM 1269 C CA . ILE B 1 35 ? 6.543 8.266 -6.539 1 98.75 35 ILE B CA 1
ATOM 1270 C C . ILE B 1 35 ? 5.148 7.926 -7.059 1 98.75 35 ILE B C 1
ATOM 1272 O O . ILE B 1 35 ? 4.566 8.688 -7.84 1 98.75 35 ILE B O 1
ATOM 1276 N N . ASN B 1 36 ? 4.609 6.793 -6.684 1 98.88 36 ASN B N 1
ATOM 1277 C CA . ASN B 1 36 ? 3.201 6.426 -6.809 1 98.88 36 ASN B CA 1
ATOM 1278 C C . ASN B 1 36 ? 2.516 6.367 -5.445 1 98.88 36 ASN B C 1
ATOM 1280 O O . ASN B 1 36 ? 2.988 5.68 -4.539 1 98.88 36 ASN B O 1
ATOM 1284 N N . LEU B 1 37 ? 1.484 7.09 -5.301 1 98.88 37 LEU B N 1
ATOM 1285 C CA . LEU B 1 37 ? 0.761 7.121 -4.031 1 98.88 37 LEU B CA 1
ATOM 1286 C C . LEU B 1 37 ? -0.723 6.84 -4.246 1 98.88 37 LEU B C 1
ATOM 1288 O O . LEU B 1 37 ? -1.361 7.465 -5.098 1 98.88 37 LEU B O 1
ATOM 1292 N N . ILE B 1 38 ? -1.257 5.871 -3.545 1 98.94 38 ILE B N 1
ATOM 1293 C CA . ILE B 1 38 ? -2.688 5.586 -3.504 1 98.94 38 ILE B CA 1
ATOM 1294 C C . ILE B 1 38 ? -3.27 6.066 -2.176 1 98.94 38 ILE B C 1
ATOM 1296 O O . ILE B 1 38 ? -2.881 5.582 -1.109 1 98.94 38 ILE B O 1
ATOM 1300 N N . ALA B 1 39 ? -4.195 6.977 -2.273 1 98.25 39 ALA B N 1
ATOM 1301 C CA . ALA B 1 39 ? -4.754 7.609 -1.08 1 98.25 39 ALA B CA 1
ATOM 1302 C C . ALA B 1 39 ? -5.805 6.719 -0.427 1 98.25 39 ALA B C 1
ATOM 1304 O O . ALA B 1 39 ? -6.133 5.648 -0.946 1 98.25 39 ALA B O 1
ATOM 1305 N N . GLY B 1 40 ? -6.266 7.129 0.725 1 96.81 40 GLY B N 1
ATOM 1306 C CA . GLY B 1 40 ? -7.148 6.344 1.569 1 96.81 40 GLY B CA 1
ATOM 1307 C C . GLY B 1 40 ? -8.445 5.953 0.88 1 96.81 40 GLY B C 1
ATOM 1308 O O . GLY B 1 40 ? -9.039 4.922 1.201 1 96.81 40 GLY B O 1
ATOM 1309 N N . ASP B 1 41 ? -8.82 6.809 -0.057 1 94.69 41 ASP B N 1
ATOM 1310 C CA . ASP B 1 41 ? -10.078 6.562 -0.75 1 94.69 41 ASP B CA 1
ATOM 1311 C C . ASP B 1 41 ? -9.852 5.816 -2.062 1 94.69 41 ASP B C 1
ATOM 1313 O O . ASP B 1 41 ? -10.781 5.621 -2.844 1 94.69 41 ASP B O 1
ATOM 1317 N N . GLY B 1 42 ? -8.656 5.48 -2.305 1 96.56 42 GLY B N 1
ATOM 1318 C CA . GLY B 1 42 ? -8.344 4.707 -3.496 1 96.56 42 GLY B CA 1
ATOM 1319 C C . GLY B 1 42 ? -7.867 5.562 -4.656 1 96.56 42 GLY B C 1
ATOM 1320 O O . GLY B 1 42 ? -7.477 5.039 -5.699 1 96.56 42 GLY B O 1
ATOM 1321 N N . SER B 1 43 ? -7.887 6.879 -4.504 1 97.5 43 SER B N 1
ATOM 1322 C CA . SER B 1 43 ? -7.426 7.738 -5.59 1 97.5 43 SER B CA 1
ATOM 1323 C C . SER B 1 43 ? -5.922 7.617 -5.789 1 97.5 43 SER B C 1
ATOM 1325 O O . SER B 1 43 ? -5.18 7.371 -4.832 1 97.5 43 SER B O 1
ATOM 1327 N N . LEU B 1 44 ? -5.531 7.812 -7.023 1 98.69 44 LEU B N 1
ATOM 1328 C CA . LEU B 1 44 ? -4.141 7.617 -7.418 1 98.69 44 LEU B CA 1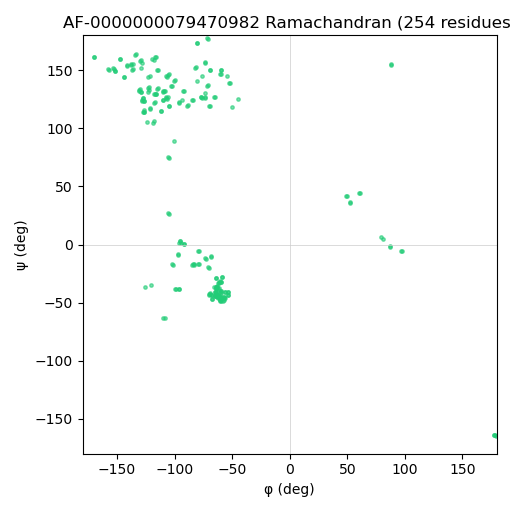
ATOM 1329 C C . LEU B 1 44 ? -3.463 8.953 -7.699 1 98.69 44 LEU B C 1
ATOM 1331 O O . LEU B 1 44 ? -4.051 9.828 -8.344 1 98.69 44 LEU B O 1
ATOM 1335 N N . MET B 1 45 ? -2.27 9.156 -7.141 1 98.81 45 MET B N 1
ATOM 1336 C CA . MET B 1 45 ? -1.362 10.25 -7.48 1 98.81 45 MET B CA 1
ATOM 1337 C C . MET B 1 45 ? -0.058 9.711 -8.062 1 98.81 45 MET B C 1
ATOM 1339 O O . MET B 1 45 ? 0.599 8.867 -7.449 1 98.81 45 MET B O 1
ATOM 1343 N N . VAL B 1 46 ? 0.28 10.289 -9.211 1 98.75 46 VAL B N 1
ATOM 1344 C CA . VAL B 1 46 ? 1.479 9.82 -9.898 1 98.75 46 VAL B CA 1
ATOM 1345 C C . VAL B 1 46 ? 2.498 10.961 -9.984 1 98.75 46 VAL B C 1
ATOM 1347 O O . VAL B 1 46 ? 2.205 12.023 -10.531 1 98.75 46 VAL B O 1
ATOM 1350 N N . GLY B 1 47 ? 3.67 10.734 -9.461 1 98.75 47 GLY B N 1
ATOM 1351 C CA . GLY B 1 47 ? 4.746 11.703 -9.547 1 98.75 47 GLY B CA 1
ATOM 1352 C C . GLY B 1 47 ? 4.742 12.711 -8.414 1 98.75 47 GLY B C 1
ATOM 1353 O O . GLY B 1 47 ? 3.686 13.016 -7.852 1 98.75 47 GLY B O 1
ATOM 1354 N N . VAL B 1 48 ? 5.926 13.234 -8.164 1 98.75 48 VAL B N 1
ATOM 1355 C CA . VAL B 1 48 ? 6.145 14.086 -6.996 1 98.75 48 VAL B CA 1
ATOM 1356 C C . VAL B 1 48 ? 5.32 15.359 -7.121 1 98.75 48 VAL B C 1
ATOM 1358 O O . VAL B 1 48 ? 4.805 15.883 -6.129 1 98.75 48 VAL B O 1
ATOM 1361 N N . GLU B 1 49 ? 5.164 15.938 -8.312 1 98.81 49 GLU B N 1
ATOM 1362 C CA . GLU B 1 49 ? 4.395 17.156 -8.484 1 98.81 49 GLU B CA 1
ATOM 1363 C C . GLU B 1 49 ? 2.928 16.953 -8.117 1 98.81 49 GLU B C 1
ATOM 1365 O O . GLU B 1 49 ? 2.299 17.844 -7.531 1 98.81 49 GLU B O 1
ATOM 1370 N N . SER B 1 50 ? 2.42 15.766 -8.469 1 98.81 50 SER B N 1
ATOM 1371 C CA . SER B 1 50 ? 1.04 15.445 -8.125 1 98.81 50 SER B CA 1
ATOM 1372 C C . SER B 1 50 ? 0.853 15.367 -6.613 1 98.81 50 SER B C 1
ATOM 1374 O O . SER B 1 50 ? -0.113 15.906 -6.07 1 98.81 50 SER B O 1
ATOM 1376 N N . VAL B 1 51 ? 1.784 14.719 -5.883 1 98.81 51 VAL B N 1
ATOM 1377 C CA . VAL B 1 51 ? 1.702 14.547 -4.438 1 98.81 51 VAL B CA 1
ATOM 1378 C C . VAL B 1 51 ? 1.847 15.906 -3.744 1 98.81 51 VAL B C 1
ATOM 1380 O O . VAL B 1 51 ? 1.031 16.266 -2.893 1 98.81 51 VAL B O 1
ATOM 1383 N N . LEU B 1 52 ? 2.859 16.672 -4.199 1 98.88 52 LEU B N 1
ATOM 1384 C CA . LEU B 1 52 ? 3.066 17.984 -3.609 1 98.88 52 LEU B CA 1
ATOM 1385 C C . LEU B 1 52 ? 1.871 18.906 -3.877 1 98.88 52 LEU B C 1
ATOM 1387 O O . LEU B 1 52 ? 1.457 19.656 -3 1 98.88 52 LEU B O 1
ATOM 1391 N N . GLY B 1 53 ? 1.357 18.828 -5.062 1 98.75 53 GLY B N 1
ATOM 1392 C CA . GLY B 1 53 ? 0.172 19.609 -5.391 1 98.75 53 GLY B CA 1
ATOM 1393 C C . GLY B 1 53 ? -1.026 19.266 -4.527 1 98.75 53 GLY B C 1
ATOM 1394 O O . GLY B 1 53 ? -1.788 20.141 -4.129 1 98.75 53 GLY B O 1
ATOM 1395 N N . ALA B 1 54 ? -1.23 18.016 -4.266 1 98.44 54 ALA B N 1
ATOM 1396 C CA . ALA B 1 54 ? -2.334 17.578 -3.418 1 98.44 54 ALA B CA 1
ATOM 1397 C C . ALA B 1 54 ? -2.189 18.109 -1.999 1 98.44 54 ALA B C 1
ATOM 1399 O O . ALA B 1 54 ? -3.168 18.578 -1.4 1 98.44 54 ALA B O 1
ATOM 1400 N N . PHE B 1 55 ? -0.98 18.016 -1.428 1 98.56 55 PHE B N 1
ATOM 1401 C CA . PHE B 1 55 ? -0.738 18.594 -0.106 1 98.56 55 PHE B CA 1
ATOM 1402 C C . PHE B 1 55 ? -0.989 20.094 -0.106 1 98.56 55 PHE B C 1
ATOM 1404 O O . PHE B 1 55 ? -1.65 20.609 0.792 1 98.56 55 PHE B O 1
ATOM 1411 N N . ASP B 1 56 ? -0.457 20.75 -1.121 1 98.38 56 ASP B N 1
ATOM 1412 C CA . ASP B 1 56 ? -0.625 22.188 -1.211 1 98.38 56 ASP B CA 1
ATOM 1413 C C . ASP B 1 56 ? -2.104 22.578 -1.234 1 98.38 56 ASP B C 1
ATOM 1415 O O . ASP B 1 56 ? -2.525 23.484 -0.527 1 98.38 56 ASP B O 1
ATOM 1419 N N . SER B 1 57 ? -2.844 21.938 -2.047 1 98 57 SER B N 1
ATOM 1420 C CA . SER B 1 57 ? -4.281 22.172 -2.133 1 98 57 SER B CA 1
ATOM 1421 C C . SER B 1 57 ? -4.969 21.891 -0.8 1 98 57 SER B C 1
ATOM 1423 O O . SER B 1 57 ? -5.828 22.656 -0.364 1 98 57 SER B O 1
ATOM 1425 N N . GLN B 1 58 ? -4.633 20.812 -0.163 1 97.5 58 GLN B N 1
ATOM 1426 C CA . GLN B 1 58 ? -5.203 20.438 1.128 1 97.5 58 GLN B CA 1
ATOM 1427 C C . GLN B 1 58 ? -4.891 21.5 2.188 1 97.5 58 GLN B C 1
ATOM 1429 O O . GLN B 1 58 ? -5.742 21.828 3.014 1 97.5 58 GLN B O 1
ATOM 1434 N N . PHE B 1 59 ? -3.734 22.031 2.145 1 98 59 PHE B N 1
ATOM 1435 C CA . PHE B 1 59 ? -3.268 22.953 3.172 1 98 59 PHE B CA 1
ATOM 1436 C C . PHE B 1 59 ? -3.965 24.312 3.041 1 98 59 PHE B C 1
ATOM 1438 O O . PHE B 1 59 ? -3.928 25.125 3.965 1 98 59 PHE B O 1
ATOM 1445 N N . ARG B 1 60 ? -4.629 24.5 1.949 1 97.19 60 ARG B N 1
ATOM 1446 C CA . ARG B 1 60 ? -5.391 25.734 1.753 1 97.19 60 ARG B CA 1
ATOM 1447 C C . ARG B 1 60 ? -6.766 25.641 2.412 1 97.19 60 ARG B C 1
ATOM 1449 O O . ARG B 1 60 ? -7.445 26.641 2.592 1 97.19 60 ARG B O 1
ATOM 1456 N N . ASP B 1 61 ? -7.156 24.453 2.693 1 96.19 61 ASP B N 1
ATOM 1457 C CA . ASP B 1 61 ? -8.383 24.25 3.459 1 96.19 61 ASP B CA 1
ATOM 1458 C C . ASP B 1 61 ? -8.203 24.703 4.906 1 96.19 61 ASP B C 1
ATOM 1460 O O . ASP B 1 61 ? -7.434 24.109 5.66 1 96.19 61 ASP B O 1
ATOM 1464 N N . PRO B 1 62 ? -8.93 25.625 5.355 1 95.94 62 PRO B N 1
ATOM 1465 C CA . PRO B 1 62 ? -8.727 26.156 6.707 1 95.94 62 PRO B CA 1
ATOM 1466 C C . PRO B 1 62 ? -9.141 25.172 7.793 1 95.94 62 PRO B C 1
ATOM 1468 O O . PRO B 1 62 ? -8.742 25.312 8.953 1 95.94 62 PRO B O 1
ATOM 1471 N N . SER B 1 63 ? -9.93 24.25 7.426 1 97.19 63 SER B N 1
ATOM 1472 C CA . SER B 1 63 ? -10.375 23.297 8.422 1 97.19 63 SER B CA 1
ATOM 1473 C C . SER B 1 63 ? -9.367 22.156 8.594 1 97.19 63 SER B C 1
ATOM 1475 O O . SER B 1 63 ? -9.414 21.422 9.578 1 97.19 63 SER B O 1
ATOM 1477 N N . PHE B 1 64 ? -8.516 22.016 7.652 1 98 64 PHE B N 1
ATOM 1478 C CA . PHE B 1 64 ? -7.547 20.922 7.727 1 98 64 PHE B CA 1
ATOM 1479 C C . PHE B 1 64 ? -6.512 21.188 8.812 1 98 64 PHE B C 1
ATOM 1481 O O . PHE B 1 64 ? -5.977 22.297 8.906 1 98 64 PHE B O 1
ATOM 1488 N N . VAL B 1 65 ? -6.16 20.156 9.609 1 98 65 VAL B N 1
ATOM 1489 C CA . VAL B 1 65 ? -5.176 20.297 10.68 1 98 65 VAL B CA 1
ATOM 1490 C C . VAL B 1 65 ? -3.895 19.547 10.305 1 98 65 VAL B C 1
ATOM 1492 O O . VAL B 1 65 ? -2.838 20.156 10.141 1 98 65 VAL B O 1
ATOM 1495 N N . THR B 1 66 ? -3.994 18.156 10.148 1 98.44 66 THR B N 1
ATOM 1496 C CA . THR B 1 66 ? -2.77 17.422 9.875 1 98.44 66 THR B CA 1
ATOM 1497 C C . THR B 1 66 ? -3.086 15.977 9.484 1 98.44 66 THR B C 1
ATOM 1499 O O . THR B 1 66 ? -4.211 15.508 9.672 1 98.44 66 THR B O 1
ATOM 1502 N N . TYR B 1 67 ? -2.133 15.375 8.867 1 98.38 67 TYR B N 1
ATOM 1503 C CA . TYR B 1 67 ? -1.974 13.922 8.836 1 98.38 67 TYR B CA 1
ATOM 1504 C C . TYR B 1 67 ? -0.866 13.477 9.789 1 98.38 67 TYR B C 1
ATOM 1506 O O . TYR B 1 67 ? 0.215 14.07 9.812 1 98.38 67 TYR B O 1
ATOM 1514 N N . LEU B 1 68 ? -1.158 12.445 10.5 1 98.69 68 LEU B N 1
ATOM 1515 C CA . LEU B 1 68 ? -0.138 11.859 11.367 1 98.69 68 LEU B CA 1
ATOM 1516 C C . LEU B 1 68 ? 0.022 10.367 11.086 1 98.69 68 LEU B C 1
ATOM 1518 O O . LEU B 1 68 ? -0.924 9.594 11.258 1 98.69 68 LEU B O 1
ATOM 1522 N N . ARG B 1 69 ? 1.163 10.023 10.586 1 98.81 69 ARG B N 1
ATOM 1523 C CA . ARG B 1 69 ? 1.505 8.609 10.461 1 98.81 69 ARG B CA 1
ATOM 1524 C C . ARG B 1 69 ? 2.266 8.117 11.688 1 98.81 69 ARG B C 1
ATOM 1526 O O . ARG B 1 69 ? 3.193 8.781 12.156 1 98.81 69 ARG B O 1
ATOM 1533 N N . THR B 1 70 ? 1.893 7.035 12.227 1 98.69 70 THR B N 1
ATOM 1534 C CA . THR B 1 70 ? 2.586 6.348 13.312 1 98.69 70 THR B CA 1
ATOM 1535 C C . THR B 1 70 ? 3.178 5.027 12.828 1 98.69 70 THR B C 1
ATOM 1537 O O . THR B 1 70 ? 2.441 4.094 12.508 1 98.69 70 THR B O 1
ATOM 1540 N N . THR B 1 71 ? 4.492 4.977 12.859 1 98.75 71 THR B N 1
ATOM 1541 C CA . THR B 1 71 ? 5.195 3.793 12.383 1 98.75 71 THR B CA 1
ATOM 1542 C C . THR B 1 71 ? 5.062 2.645 13.375 1 98.75 71 THR B C 1
ATOM 1544 O O . THR B 1 71 ? 5.379 2.799 14.555 1 98.75 71 THR B O 1
ATOM 1547 N N . GLU B 1 72 ? 4.613 1.514 12.883 1 97.94 72 GLU B N 1
ATOM 1548 C CA . GLU B 1 72 ? 4.539 0.309 13.711 1 97.94 72 GLU B CA 1
ATOM 1549 C C . GLU B 1 72 ? 5.73 -0.608 13.445 1 97.94 72 GLU B C 1
ATOM 1551 O O . GLU B 1 72 ? 6.234 -1.259 14.367 1 97.94 72 GLU B O 1
ATOM 1556 N N . SER B 1 73 ? 6.148 -0.704 12.211 1 97.5 73 SER B N 1
ATOM 1557 C CA . SER B 1 73 ? 7.281 -1.556 11.852 1 97.5 73 SER B CA 1
ATOM 1558 C C . SER B 1 73 ? 8.008 -1.023 10.625 1 97.5 73 SER B C 1
ATOM 1560 O O . SER B 1 73 ? 7.418 -0.328 9.797 1 97.5 73 SER B O 1
ATOM 1562 N N . VAL B 1 74 ? 9.305 -1.283 10.609 1 98.44 74 VAL B N 1
ATOM 1563 C CA . VAL B 1 74 ? 10.148 -1.062 9.445 1 98.44 74 VAL B CA 1
ATOM 1564 C C . VAL B 1 74 ? 10.938 -2.33 9.133 1 98.44 74 VAL B C 1
ATOM 1566 O O . VAL B 1 74 ? 11.648 -2.855 9.992 1 98.44 74 VAL B O 1
ATOM 1569 N N . ARG B 1 75 ? 10.781 -2.787 7.918 1 97.06 75 ARG B N 1
ATOM 1570 C CA . ARG B 1 75 ? 11.5 -3.98 7.477 1 97.06 75 ARG B CA 1
ATOM 1571 C C . ARG B 1 75 ? 12.422 -3.662 6.305 1 97.06 75 ARG B C 1
ATOM 1573 O O . ARG B 1 75 ? 11.961 -3.484 5.176 1 97.06 75 ARG B O 1
ATOM 1580 N N . PRO B 1 76 ? 13.672 -3.598 6.586 1 96.62 76 PRO B N 1
ATOM 1581 C CA . PRO B 1 76 ? 14.625 -3.369 5.496 1 96.62 76 PRO B CA 1
ATOM 1582 C C . PRO B 1 76 ? 14.961 -4.645 4.727 1 96.62 76 PRO B 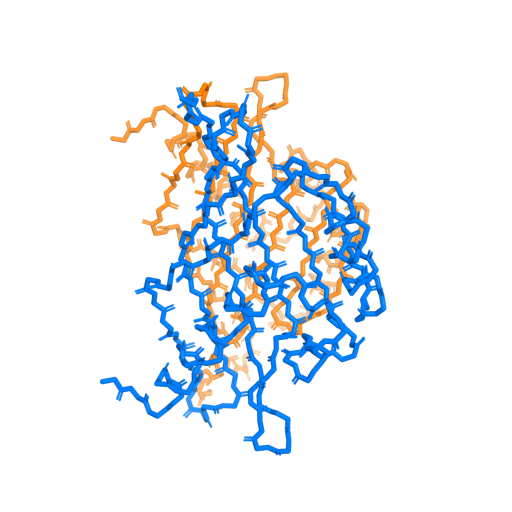C 1
ATOM 1584 O O . PRO B 1 76 ? 14.742 -5.75 5.23 1 96.62 76 PRO B O 1
ATOM 1587 N N . ASP B 1 77 ? 15.328 -4.449 3.469 1 94.31 77 ASP B N 1
ATOM 1588 C CA . ASP B 1 77 ? 15.898 -5.586 2.754 1 94.31 77 ASP B CA 1
ATOM 1589 C C . ASP B 1 77 ? 17.297 -5.906 3.266 1 94.31 77 ASP B C 1
ATOM 1591 O O . ASP B 1 77 ? 17.797 -5.246 4.18 1 94.31 77 ASP B O 1
ATOM 1595 N N . GLN B 1 78 ? 17.891 -6.98 2.705 1 88.12 78 GLN B N 1
ATOM 1596 C CA . GLN B 1 78 ? 19.156 -7.488 3.203 1 88.12 78 GLN B CA 1
ATOM 1597 C C . GLN B 1 78 ? 20.266 -6.449 3.047 1 88.12 78 GLN B C 1
ATOM 1599 O O . GLN B 1 78 ? 21.172 -6.367 3.883 1 88.12 78 GLN B O 1
ATOM 1604 N N . ASP B 1 79 ? 20.203 -5.625 2 1 88.88 79 ASP B N 1
ATOM 1605 C CA . ASP B 1 79 ? 21.266 -4.652 1.707 1 88.88 79 ASP B CA 1
ATOM 1606 C C . ASP B 1 79 ? 20.922 -3.281 2.283 1 88.88 79 ASP B C 1
ATOM 1608 O O . ASP B 1 79 ? 21.656 -2.316 2.092 1 88.88 79 ASP B O 1
ATOM 1612 N N . GLU B 1 80 ? 19.766 -3.193 2.959 1 91.38 80 GLU B N 1
ATOM 1613 C CA . GLU B 1 80 ? 19.281 -1.941 3.533 1 91.38 80 GLU B CA 1
ATOM 1614 C C . GLU B 1 80 ? 19.25 -0.831 2.488 1 91.38 80 GLU B C 1
ATOM 1616 O O . GLU B 1 80 ? 19.672 0.297 2.76 1 91.38 80 GLU B O 1
ATOM 1621 N N . ALA B 1 81 ? 18.922 -1.231 1.297 1 94.19 81 ALA B N 1
ATOM 1622 C CA . ALA B 1 81 ? 18.75 -0.28 0.2 1 94.19 81 ALA B CA 1
ATOM 1623 C C . ALA B 1 81 ? 17.281 0.01 -0.063 1 94.19 81 ALA B C 1
ATOM 1625 O O . ALA B 1 81 ? 16.938 0.979 -0.749 1 94.19 81 ALA B O 1
ATOM 1626 N N . ARG B 1 82 ? 16.438 -0.832 0.433 1 96.88 82 ARG B N 1
ATOM 1627 C CA . ARG B 1 82 ? 14.992 -0.723 0.377 1 96.88 82 ARG B CA 1
ATOM 1628 C C . ARG B 1 82 ? 14.359 -1.116 1.708 1 96.88 82 ARG B C 1
ATOM 1630 O O . ARG B 1 82 ? 14.977 -1.821 2.51 1 96.88 82 ARG B O 1
ATOM 1637 N N . ALA B 1 83 ? 13.203 -0.616 1.99 1 98.25 83 ALA B N 1
ATOM 1638 C CA . ALA B 1 83 ? 12.523 -0.975 3.234 1 98.25 83 ALA B CA 1
ATOM 1639 C C . ALA B 1 83 ? 11.023 -0.758 3.119 1 98.25 83 ALA B C 1
ATOM 1641 O O . ALA B 1 83 ? 10.57 0.096 2.354 1 98.25 83 ALA B O 1
ATOM 1642 N N . ALA B 1 84 ? 10.328 -1.541 3.842 1 98.69 84 ALA B N 1
ATOM 1643 C CA . ALA B 1 84 ? 8.883 -1.384 3.994 1 98.69 84 ALA B CA 1
ATOM 1644 C C . ALA B 1 84 ? 8.531 -0.824 5.371 1 98.69 84 ALA B C 1
ATOM 1646 O O . ALA B 1 84 ? 8.969 -1.356 6.395 1 98.69 84 ALA B O 1
ATOM 1647 N N . GLU B 1 85 ? 7.773 0.253 5.387 1 98.88 85 GLU B N 1
ATOM 1648 C CA . GLU B 1 85 ? 7.219 0.811 6.617 1 98.88 85 GLU B CA 1
ATOM 1649 C C . GLU B 1 85 ? 5.719 0.543 6.719 1 98.88 85 GLU B C 1
ATOM 1651 O O . GLU B 1 85 ? 4.965 0.86 5.797 1 98.88 85 GLU B O 1
ATOM 1656 N N . THR B 1 86 ? 5.285 -0.064 7.805 1 98.69 86 THR B N 1
ATOM 1657 C CA . THR B 1 86 ? 3.865 -0.236 8.094 1 98.69 86 THR B CA 1
ATOM 1658 C C . THR B 1 86 ? 3.465 0.562 9.336 1 98.69 86 THR B C 1
ATOM 1660 O O . THR B 1 86 ? 4.285 0.783 10.227 1 98.69 86 THR B O 1
ATOM 1663 N N . GLY B 1 87 ? 2.211 0.971 9.312 1 98.44 87 GLY B N 1
ATOM 1664 C CA . GLY B 1 87 ? 1.718 1.679 10.484 1 98.44 87 GLY B CA 1
ATOM 1665 C C . GLY B 1 87 ? 0.281 2.145 10.336 1 98.44 87 GLY B C 1
ATOM 1666 O O . GLY B 1 87 ? -0.463 1.625 9.5 1 98.44 87 GLY B O 1
ATOM 1667 N N . THR B 1 88 ? -0.066 3.059 11.219 1 98.31 88 THR B N 1
ATOM 1668 C CA . THR B 1 88 ? -1.393 3.666 11.211 1 98.31 88 THR B CA 1
ATOM 1669 C C . THR B 1 88 ? -1.3 5.164 10.938 1 98.31 88 THR B C 1
ATOM 1671 O O . THR B 1 88 ? -0.212 5.742 10.984 1 98.31 88 THR B O 1
ATOM 1674 N N . TRP B 1 89 ? -2.434 5.703 10.539 1 98.12 89 TRP B N 1
ATOM 1675 C CA . TRP B 1 89 ? -2.473 7.141 10.297 1 98.12 89 TRP B CA 1
ATOM 1676 C C . TRP B 1 89 ? -3.789 7.738 10.773 1 98.12 89 TRP B C 1
ATOM 1678 O O . TRP B 1 89 ? -4.781 7.027 10.93 1 98.12 89 TRP B O 1
ATOM 1688 N N . VAL B 1 90 ? -3.764 9.016 11.109 1 97.38 90 VAL B N 1
ATOM 1689 C CA . VAL B 1 90 ? -4.914 9.812 11.516 1 97.38 90 VAL B CA 1
ATOM 1690 C C . VAL B 1 90 ? -4.945 11.117 10.711 1 97.38 90 VAL B C 1
ATOM 1692 O O . VAL B 1 90 ? -3.908 11.75 10.516 1 97.38 90 VAL B O 1
ATOM 1695 N N . ALA B 1 91 ? -6.059 11.453 10.211 1 97.19 91 ALA B N 1
ATOM 1696 C CA . ALA B 1 91 ? -6.309 12.758 9.602 1 97.19 91 ALA B CA 1
ATOM 1697 C C . ALA B 1 91 ? -7.25 13.594 10.469 1 97.19 91 ALA B C 1
ATOM 1699 O O . ALA B 1 91 ? -8.32 13.125 10.867 1 97.19 91 ALA B O 1
ATOM 1700 N N . THR B 1 92 ? -6.887 14.812 10.703 1 97.12 92 THR B N 1
ATOM 1701 C CA . THR B 1 92 ? -7.672 15.656 11.594 1 97.12 92 THR B CA 1
ATOM 1702 C C . THR B 1 92 ? -8.117 16.938 10.883 1 97.12 92 THR B C 1
ATOM 1704 O O . THR B 1 92 ? -7.332 17.562 10.172 1 97.12 92 THR B O 1
ATOM 1707 N N . TRP B 1 93 ? -9.336 17.266 10.961 1 96 93 TRP B N 1
ATOM 1708 C CA . TRP B 1 93 ? -9.961 18.531 10.57 1 96 93 TRP B CA 1
ATOM 1709 C C . TRP B 1 93 ? -10.664 19.172 11.758 1 96 93 TRP B C 1
ATOM 1711 O O . TRP B 1 93 ? -11.227 18.484 12.609 1 96 93 TRP B O 1
ATOM 1721 N N . ARG B 1 94 ? -10.586 20.469 11.734 1 96.25 94 ARG B N 1
ATOM 1722 C CA . ARG B 1 94 ? -11.375 21.172 12.742 1 96.25 94 ARG B CA 1
ATOM 1723 C C . ARG B 1 94 ? -12.867 20.984 12.516 1 96.25 94 ARG B C 1
ATOM 1725 O O . ARG B 1 94 ? -13.359 21.172 11.398 1 96.25 94 ARG B O 1
ATOM 1732 N N . GLY B 1 95 ? -13.578 20.547 13.555 1 93.69 95 GLY B N 1
ATOM 1733 C CA . GLY B 1 95 ? -15.023 20.469 13.492 1 93.69 95 GLY B CA 1
ATOM 1734 C C . GLY B 1 95 ? -15.531 19.219 12.789 1 93.69 95 GLY B C 1
ATOM 1735 O O . GLY B 1 95 ? -16.703 19.141 12.445 1 93.69 95 GLY B O 1
ATOM 1736 N N . SER B 1 96 ? -14.695 18.328 12.414 1 91.44 96 SER B N 1
ATOM 1737 C CA . SER B 1 96 ? -15.078 17.094 11.734 1 91.44 96 SER B CA 1
ATOM 1738 C C . SER B 1 96 ? -14.469 15.875 12.414 1 91.44 96 SER B C 1
ATOM 1740 O O . SER B 1 96 ? -13.414 15.977 13.047 1 91.44 96 SER B O 1
ATOM 1742 N N . PRO B 1 97 ? -15.109 14.805 12.297 1 90.62 97 PRO B N 1
ATOM 1743 C CA . PRO B 1 97 ? -14.516 13.578 12.836 1 90.62 97 PRO B CA 1
ATOM 1744 C C . PRO B 1 97 ? -13.164 13.258 12.203 1 90.62 97 PRO B C 1
ATOM 1746 O O . PRO B 1 97 ? -12.93 13.578 11.031 1 90.62 97 PRO B O 1
ATOM 1749 N N . THR B 1 98 ? -12.336 12.609 12.977 1 94.44 98 THR B N 1
ATOM 1750 C CA . THR B 1 98 ? -11.039 12.172 12.477 1 94.44 98 THR B CA 1
ATOM 1751 C C . THR B 1 98 ? -11.195 10.945 11.578 1 94.44 98 THR B C 1
ATOM 1753 O O . THR B 1 98 ? -12.062 10.102 11.812 1 94.44 98 THR B O 1
ATOM 1756 N N . LEU B 1 99 ? -10.383 10.891 10.594 1 94.81 99 LEU B N 1
ATOM 1757 C CA . LEU B 1 99 ? -10.242 9.672 9.805 1 94.81 99 LEU B CA 1
ATOM 1758 C C . LEU B 1 99 ? -8.992 8.898 10.219 1 94.81 99 LEU B C 1
ATOM 1760 O O . LEU B 1 99 ? -7.957 9.5 10.508 1 94.81 99 LEU B O 1
ATOM 1764 N N . THR B 1 100 ? -9.117 7.617 10.258 1 96.75 100 THR B N 1
ATOM 1765 C CA . THR B 1 100 ? -7.996 6.754 10.617 1 96.75 100 THR B CA 1
ATOM 1766 C C . THR B 1 100 ? -7.879 5.582 9.641 1 96.75 100 THR B C 1
ATOM 1768 O O . THR B 1 100 ? -8.812 5.297 8.891 1 96.75 100 THR B O 1
ATOM 1771 N N . GLY B 1 101 ? -6.754 4.977 9.688 1 97.5 101 GLY B N 1
ATOM 1772 C CA . GLY B 1 101 ? -6.535 3.791 8.875 1 97.5 101 GLY B CA 1
ATOM 1773 C C . GLY B 1 101 ? -5.133 3.234 8.992 1 97.5 101 GLY B C 1
ATOM 1774 O O . GLY B 1 101 ? -4.438 3.49 9.977 1 97.5 101 GLY B O 1
ATOM 1775 N N . THR B 1 102 ? -4.73 2.381 8.094 1 98.06 102 THR B N 1
ATOM 1776 C CA . THR B 1 102 ? -3.406 1.774 8.031 1 98.06 102 THR B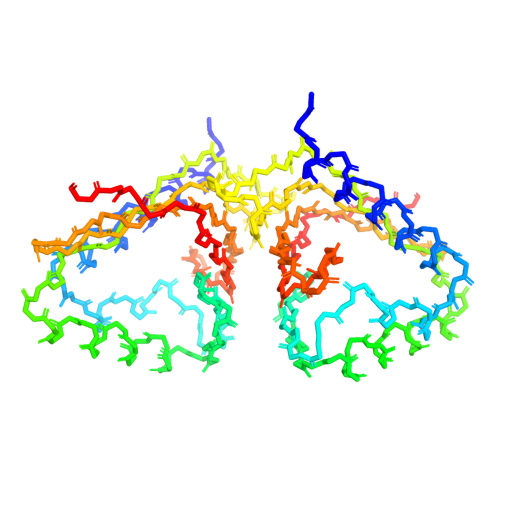 CA 1
ATOM 1777 C C . THR B 1 102 ? -2.709 2.127 6.723 1 98.06 102 THR B C 1
ATOM 1779 O O . THR B 1 102 ? -3.348 2.611 5.785 1 98.06 102 THR B O 1
ATOM 1782 N N . TYR B 1 103 ? -1.421 2.021 6.66 1 98.81 103 TYR B N 1
ATOM 1783 C CA . TYR B 1 103 ? -0.68 2.34 5.445 1 98.81 103 TYR B CA 1
ATOM 1784 C C . TYR B 1 103 ? 0.552 1.454 5.309 1 98.81 103 TYR B C 1
ATOM 1786 O O . TYR B 1 103 ? 0.974 0.813 6.273 1 98.81 103 TYR B O 1
ATOM 1794 N N . LEU B 1 104 ? 1.022 1.364 4.176 1 98.94 104 LEU B N 1
ATOM 1795 C CA . LEU B 1 104 ? 2.312 0.796 3.797 1 98.94 104 LEU B CA 1
ATOM 1796 C C . LEU B 1 104 ? 3.094 1.764 2.914 1 98.94 104 LEU B C 1
ATOM 1798 O O . LEU B 1 104 ? 2.537 2.35 1.982 1 98.94 104 LEU B O 1
ATOM 1802 N N . ALA B 1 105 ? 4.309 1.981 3.236 1 98.94 105 ALA B N 1
ATOM 1803 C CA . ALA B 1 105 ? 5.215 2.793 2.426 1 98.94 105 ALA B CA 1
ATOM 1804 C C . ALA B 1 105 ? 6.449 1.997 2.018 1 98.94 105 ALA B C 1
ATOM 1806 O O . ALA B 1 105 ? 7.012 1.257 2.826 1 98.94 105 ALA B O 1
ATOM 1807 N N . ALA B 1 106 ? 6.816 2.109 0.807 1 98.88 106 ALA B N 1
ATOM 1808 C CA . ALA B 1 106 ? 8.094 1.605 0.321 1 98.88 106 ALA B CA 1
ATOM 1809 C C . ALA B 1 106 ? 9.141 2.715 0.286 1 98.88 106 ALA B C 1
ATOM 1811 O O . ALA B 1 106 ? 8.938 3.752 -0.348 1 98.88 106 ALA B O 1
ATOM 1812 N N . TRP B 1 107 ? 10.203 2.48 0.988 1 98.75 107 TRP B N 1
ATOM 1813 C CA . TRP B 1 107 ? 11.336 3.398 1.017 1 98.75 107 TRP B CA 1
ATOM 1814 C C . TRP B 1 107 ? 12.5 2.855 0.189 1 98.75 107 TRP B C 1
ATOM 1816 O O . TRP B 1 107 ? 12.734 1.645 0.156 1 98.75 107 TRP B O 1
ATOM 1826 N N . LYS B 1 108 ? 13.227 3.727 -0.42 1 97.94 108 LYS B N 1
ATOM 1827 C CA . LYS B 1 108 ? 14.477 3.352 -1.073 1 97.94 108 LYS B CA 1
ATOM 1828 C C . LYS B 1 108 ? 15.578 4.363 -0.773 1 97.94 108 LYS B C 1
ATOM 1830 O O . LYS B 1 108 ? 15.297 5.539 -0.53 1 97.94 108 LYS B O 1
ATOM 1835 N N . LYS B 1 109 ? 16.766 3.881 -0.777 1 96.5 109 LYS B N 1
ATOM 1836 C CA . LYS B 1 109 ? 17.938 4.734 -0.594 1 96.5 109 LYS B CA 1
ATOM 1837 C C . LYS B 1 109 ? 18.438 5.266 -1.933 1 96.5 109 LYS B C 1
ATOM 1839 O O . LYS B 1 109 ? 18.703 4.492 -2.857 1 96.5 109 LYS B O 1
ATOM 1844 N N . VAL B 1 110 ? 18.438 6.562 -2.07 1 94.81 110 VAL B N 1
ATOM 1845 C CA . VAL B 1 110 ? 18.969 7.234 -3.252 1 94.81 110 VAL B CA 1
ATOM 1846 C C . VAL B 1 110 ? 20.094 8.188 -2.844 1 94.81 110 VAL B C 1
ATOM 1848 O O . VAL B 1 110 ? 19.859 9.148 -2.109 1 94.81 110 VAL B O 1
ATOM 1851 N N . THR B 1 111 ? 21.328 7.934 -3.332 1 92.06 111 THR B N 1
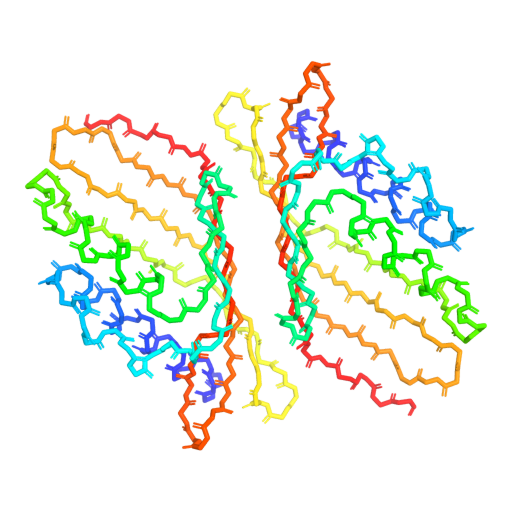ATOM 1852 C CA . THR B 1 111 ? 22.5 8.734 -3.012 1 92.06 111 THR B CA 1
ATOM 1853 C C . THR B 1 111 ? 22.609 8.961 -1.507 1 92.06 111 THR B C 1
ATOM 1855 O O . THR B 1 111 ? 22.766 10.094 -1.051 1 92.06 111 THR B O 1
ATOM 1858 N N . GLY B 1 112 ? 22.328 7.879 -0.762 1 92.06 112 GLY B N 1
ATOM 1859 C CA . GLY B 1 112 ? 22.531 7.875 0.676 1 92.06 112 GLY B CA 1
ATOM 1860 C C . GLY B 1 112 ? 21.344 8.406 1.456 1 92.06 112 GLY B C 1
ATOM 1861 O O . GLY B 1 112 ? 21.375 8.453 2.688 1 92.06 112 GLY B O 1
ATOM 1862 N N . GLN B 1 113 ? 20.328 8.82 0.8 1 95.69 113 GLN B N 1
ATOM 1863 C CA . GLN B 1 113 ? 19.141 9.352 1.473 1 95.69 113 GLN B CA 1
ATOM 1864 C C . GLN B 1 113 ? 17.922 8.469 1.232 1 95.69 113 GLN B C 1
ATOM 1866 O O . GLN B 1 113 ? 17.688 8.023 0.107 1 95.69 113 GLN B O 1
ATOM 1871 N N . TRP B 1 114 ? 17.25 8.242 2.352 1 98.38 114 TRP B N 1
ATOM 1872 C CA . TRP B 1 114 ? 16 7.492 2.232 1 98.38 114 TRP B CA 1
ATOM 1873 C C . TRP B 1 114 ? 14.883 8.383 1.693 1 98.38 114 TRP B C 1
ATOM 1875 O O . TRP B 1 114 ? 14.625 9.461 2.232 1 98.38 114 TRP B O 1
ATOM 1885 N N . VAL B 1 115 ? 14.242 7.902 0.611 1 98.69 115 VAL B N 1
ATOM 1886 C CA . VAL B 1 115 ? 13.078 8.602 0.066 1 98.69 115 VAL B CA 1
ATOM 1887 C C . VAL B 1 115 ? 11.922 7.625 -0.114 1 98.69 115 VAL B C 1
ATOM 1889 O O . VAL B 1 115 ? 12.133 6.41 -0.174 1 98.69 115 VAL B O 1
ATOM 1892 N N . ILE B 1 116 ? 10.719 8.117 -0.176 1 98.88 116 ILE B N 1
ATOM 1893 C CA . ILE B 1 116 ? 9.516 7.309 -0.356 1 98.88 116 ILE B CA 1
ATOM 1894 C C . ILE B 1 116 ? 9.289 7.055 -1.844 1 98.88 116 ILE B C 1
ATOM 1896 O O . ILE B 1 116 ? 9.18 7.996 -2.631 1 98.88 116 ILE B O 1
ATOM 1900 N N . GLU B 1 117 ? 9.195 5.82 -2.17 1 98.38 117 GLU B N 1
ATOM 1901 C CA . GLU B 1 117 ? 8.992 5.41 -3.557 1 98.38 117 GLU B CA 1
ATOM 1902 C C . GLU B 1 117 ? 7.52 5.164 -3.852 1 98.38 117 GLU B C 1
ATOM 1904 O O . GLU B 1 117 ? 7.062 5.383 -4.977 1 98.38 117 GLU B O 1
ATOM 1909 N N . SER B 1 118 ? 6.801 4.594 -2.93 1 98.81 118 SER B N 1
ATOM 1910 C CA . SER B 1 118 ? 5.379 4.309 -3.062 1 98.81 118 SER B CA 1
ATOM 1911 C C . SER B 1 118 ? 4.691 4.273 -1.701 1 98.81 118 SER B C 1
ATOM 1913 O O . SER B 1 118 ? 5.32 3.947 -0.691 1 98.81 118 SER B O 1
ATOM 1915 N N . GLU B 1 119 ? 3.449 4.598 -1.705 1 98.88 119 GLU B N 1
ATOM 1916 C CA . GLU B 1 119 ? 2.627 4.504 -0.502 1 98.88 119 GLU B CA 1
ATOM 1917 C C . GLU B 1 119 ? 1.202 4.074 -0.839 1 98.88 119 GLU B C 1
ATOM 1919 O O . GLU B 1 119 ? 0.659 4.465 -1.874 1 98.88 119 GLU B O 1
ATOM 1924 N N . LEU B 1 120 ? 0.64 3.301 0.014 1 98.94 120 LEU B N 1
ATOM 1925 C CA . LEU B 1 120 ? -0.787 3 0.02 1 98.94 120 LEU B CA 1
ATOM 1926 C C . LEU B 1 120 ? -1.398 3.291 1.387 1 98.94 120 LEU B C 1
ATOM 1928 O O . LEU B 1 120 ? -0.894 2.82 2.41 1 98.94 120 LEU B O 1
ATOM 1932 N N . TYR B 1 121 ? -2.361 4.09 1.416 1 98.81 121 TYR B N 1
ATOM 1933 C CA . TYR B 1 121 ? -3.172 4.348 2.602 1 98.81 121 TYR B CA 1
ATOM 1934 C C . TYR B 1 121 ? -4.547 3.707 2.473 1 98.81 121 TYR B C 1
ATOM 1936 O O . TYR B 1 121 ? -5.141 3.707 1.391 1 98.81 121 TYR B O 1
ATOM 1944 N N . VAL B 1 122 ? -5.102 3.207 3.557 1 98.62 122 VAL B N 1
ATOM 1945 C CA . VAL B 1 122 ? -6.441 2.631 3.602 1 98.62 122 VAL B CA 1
ATOM 1946 C C . VAL B 1 122 ? -7.254 3.297 4.707 1 98.62 122 VAL B C 1
ATOM 1948 O O . VAL B 1 122 ? -6.914 3.188 5.891 1 98.62 122 VAL B O 1
ATOM 1951 N N . THR B 1 123 ? -8.305 3.988 4.348 1 97.38 123 THR B N 1
ATOM 1952 C CA . THR B 1 123 ? -9.203 4.57 5.34 1 97.38 123 THR B CA 1
ATOM 1953 C C . THR B 1 123 ? -10.109 3.5 5.941 1 97.38 123 THR B C 1
ATOM 1955 O O . THR B 1 123 ? -10.781 2.766 5.215 1 97.38 123 THR B O 1
ATOM 1958 N N . LEU B 1 124 ? -10.172 3.336 7.281 1 96.5 124 LEU B N 1
ATOM 1959 C CA . LEU B 1 124 ? -10.969 2.326 7.969 1 96.5 124 LEU B CA 1
ATOM 1960 C C . LEU B 1 124 ? -11.969 2.979 8.922 1 96.5 124 LEU B C 1
ATOM 1962 O O . LEU B 1 124 ? -12.922 2.334 9.359 1 96.5 124 LEU B O 1
ATOM 1966 N N . THR B 1 125 ? -11.734 3.951 9.516 1 83.75 125 THR B N 1
ATOM 1967 C CA . THR B 1 125 ? -12.68 4.496 10.484 1 83.75 125 THR B CA 1
ATOM 1968 C C . THR B 1 125 ? -12.906 5.984 10.242 1 83.75 125 THR B C 1
ATOM 1970 O O . THR B 1 125 ? -12.031 6.676 9.719 1 83.75 125 THR B O 1
ATOM 1973 N N . GLU B 1 126 ? -14.242 6.219 10.25 1 67.5 126 GLU B N 1
ATOM 1974 C CA . GLU B 1 126 ? -14.516 7.621 10.547 1 67.5 126 GLU B CA 1
ATOM 1975 C C . GLU B 1 126 ? -14.93 7.805 12.008 1 67.5 126 GLU B C 1
ATOM 1977 O O . GLU B 1 126 ? -15.688 7.004 12.547 1 67.5 126 GLU B O 1
ATOM 1982 N N . THR B 1 127 ? -13.953 8.016 12.906 1 57 127 THR B N 1
ATOM 1983 C CA . THR B 1 127 ? -14.375 8.227 14.281 1 57 127 THR B CA 1
ATOM 1984 C C . THR B 1 127 ? -15.461 9.297 14.352 1 57 127 THR B C 1
ATOM 1986 O O . THR B 1 127 ? -15.312 10.383 13.789 1 57 127 THR B O 1
ATOM 1989 N N . PRO B 1 128 ? -16.656 8.859 14.844 1 50.94 128 PRO B N 1
ATOM 1990 C CA . PRO B 1 128 ? -17.719 9.844 15.016 1 50.94 128 PRO B CA 1
ATOM 1991 C C . PRO B 1 128 ? -17.234 11.133 15.672 1 50.94 128 PRO B C 1
ATOM 1993 O O . PRO B 1 128 ? -16.328 11.094 16.516 1 50.94 128 PRO B O 1
ATOM 1996 N N . ALA B 1 129 ? -17.438 12.258 15.102 1 47.12 129 ALA B N 1
ATOM 1997 C CA . ALA B 1 129 ? -17.234 13.539 15.781 1 47.12 129 ALA B CA 1
ATOM 1998 C C . ALA B 1 129 ? -17.938 13.555 17.141 1 47.12 129 ALA B C 1
ATOM 2000 O O . ALA B 1 129 ? -18.969 12.891 17.312 1 47.12 129 ALA B O 1
#

Solvent-accessible surface area (backbone atoms only — not comparable to full-atom values): 13072 Å² total; per-residue (Å²): 131,53,72,63,42,53,51,51,53,52,50,52,54,49,51,31,50,36,43,54,67,59,39,38,77,74,47,50,83,46,44,31,70,74,18,40,36,31,40,48,86,65,50,78,36,67,25,40,67,45,50,37,47,50,45,46,57,49,60,66,39,84,45,54,52,34,54,43,74,47,80,73,47,62,48,61,18,89,80,59,47,32,29,38,37,34,34,37,36,40,38,41,34,65,97,38,48,29,38,29,31,42,36,39,32,31,34,33,54,56,97,85,36,70,21,36,42,32,36,36,38,35,60,37,44,70,45,78,103,132,53,72,60,43,53,52,50,53,51,51,51,52,48,52,33,51,35,43,53,67,59,38,38,78,75,46,51,82,45,43,31,70,75,18,41,36,31,40,48,87,64,50,77,35,67,24,40,68,46,50,38,48,51,44,45,58,48,59,68,37,83,42,54,54,35,54,44,72,47,83,72,46,62,49,60,19,89,80,60,46,34,30,39,39,34,32,38,37,40,36,41,36,65,95,45,43,38,36,30,33,40,38,40,33,31,34,32,55,55,97,88,38,71,22,36,44,34,37,37,37,38,57,33,38,73,45,79,106

InterPro domains:
  IPR027843 Domain of unknown function DUF4440 [PF14534] (8-116)
  IPR032710 NTF2-like domain superfamily [SSF54427] (1-119)

Nearest PDB structures (foldseek):
  2rgq-assembly1_A  TM=7.685E-01  e=4.573E-06  Nostoc punctiforme PCC 73102
  3gwr-assembly1_A  TM=6.975E-01  e=2.230E-06  Thiobacillus denitrificans ATCC 25259
  6mrk-assembly1_U  TM=7.041E-01  e=8.831E-06  Drosophila melanogaster
  3cnx-assembly1_A  TM=7.363E-01  e=4.443E-05  Streptomyces avermitilis
  8uso-assembly1_B  TM=7.564E-01  e=1.470E-04  Homo sapiens

Sequence (258 aa):
MTPAETAIRARRKLTNKLIASHEAARLRPFLAPDINLIAGDGSLMVGVESVLGAFDSQFRDPSFVTYLRTTESVRPDQDEARAAETGTWVATWRGSPTLTGTYLAAWKKVTGQWVIESELYVTLTETPAMTPAETAIRARRKLTNKLIASHEAARLRPFLAPDINLIAGDGSLMVGVESVLGAFDSQFRDPSFVTYLRTTESVRPDQDEARAAETGTWVATWRGSPTLTGTYLAAWKKVTGQWVIESELYVTLTETPA

Foldseek 3Di:
DDPLFVQVVVLLVVVQVCFQVLPLVVCLVQADQQAWEQDQVRDIAGGSCRSSVVSNVQSPPPFWGGKHWDWDDWAADPVSQKIKTKTKMWTGGHPFWIWIWIKIWIWGADPNHIHTRYMYTHTDDTGGD/DDPLFVQVVVLLVVVQVCFQVLPLVVCLVQADQQAWEQDQVRDIAGGSCRSSVVSNVQSPPPFWRGKHWDWDDWAADPVSQKIKTKTKMWTGGHPAFIWIWIKIWIWGADPRHIHTRYMYTHTDDRHHD

Secondary structure (DSSP, 8-state):
--HHHHHHHHHHHHHHHHHHTT-GGGGGGGEEEEEEEE-TTS-EEESHHHHHHHHHHHHT-TTEEEEEEEEEEEEE-TTSSEEEEEEEEEEEETTSPEEEEEEEEEEEEETTEEEEEEEEEEEEEEE--/--HHHHHHHHHHHHHHHHHHTT-GGGGGGGEEEEEEEE-TTS-EEESHHHHHHHHHHHHT-TTEEEEEEEEEEEEE-TTSSEEEEEEEEEEEETTSPPEEEEEEEEEEEETTEEEEEEEEEEEEEE---